Protein AF-A0A670ZFW5-F1 (afdb_monomer_lite)

Foldseek 3Di:
DVVVLVVLCVVPDDPPDDPVNSVVVSVVVVVVVVVVVVVVVVVVVVVVLVVLVVLLVVLVVVCVVPVPDPVSVVVNVVSVVVNVVVVVVVVVVVVVVVVVVVVVVVPDPDPPVVVVVVVVVVVVVVVVVVVVLVVVLVVLLVVLLVVLVVCLPPPDDLLRLLVCCVVPVVVVLLVSLLVDQFADDPVSQVSSVVSSQCSSQSNDDDPDDVVQCCDDVVVVHSNRDRSVVSSLVSLVVVVVCQLVVPDVVVVVVQPPPDPDRPVVPVVDPDDPPCPVQCVDRSSVSSVVSCCVVVVVVVVVVVVVVVVVVVVVVPDDPPDD

pLDDT: mean 76.67, std 14.69, range [43.84, 94.25]

Organism: Pseudonaja textilis (NCBI:txid8673)

Radius of gyration: 41.66 Å; chains: 1; bounding box: 81×89×114 Å

Sequence (320 aa):
MEKELAFFFSENKKEDTSMQNVWDTMKAYARGLIIDYTTKKNIRKRQTIKALEDDHKKLEKELQNMPQKKDIKLKMDIIKHKMGQVEKEELAQKIRNAKQNYFEDANKPGRLLAYKLRKEKESGKILQLIDDQKNNYIKLKQQIASDLKKWENLQLSLISRISTIKMNILPRILNLFQTIPIRLGKDYFEELNKIVLKYIWQGKKARIKLKLLQDARTRGGFGLPNWELYYQAANLMWAKEWITLRKTKLLTLEGHDLLLRWHAFLWYEGTKSQGYFRRHYIQESLWLNWEKECVKMIEKELFFLKENKKQQTSIPNYGT

Secondary structure (DSSP, 8-state):
-HHHHHHHHHHH--TTS-HHHHHHHHHHHHHHHHHHHHHHHHHHHHHHHHHHHHHHHHHHHHHHH-TT-HHHHHHHHHHHHHHHHHHHHHHHHHHHHHHHHHHHHHT--TTHHHHHHHHHHHHHHHHHHHHHHHHHHHHHHHHHHHHHHHHTTS---HHHHHHHIIIIIHHHHHHHHHH------HHHHHHHHHHHHHHHTTTSPPSS-HHHHHS-GGGT------HHHHHHHHHHHHHHHHHT---HHHHHHT-TT-SS-HHHHHHS---GGGGTGGGSHHHHHHHHHHHHHHHHHHHHHHHHHHHHHHHHTTS-----

Structure (mmCIF, N/CA/C/O backbone):
data_AF-A0A670ZFW5-F1
#
_entry.id   AF-A0A670ZFW5-F1
#
loop_
_atom_site.group_PDB
_atom_site.id
_atom_site.type_symbol
_atom_site.label_atom_id
_atom_site.label_alt_id
_atom_site.label_comp_id
_atom_site.label_asym_id
_atom_site.label_entity_id
_atom_site.label_seq_id
_atom_site.pdbx_PDB_ins_code
_atom_site.Cartn_x
_atom_site.Cartn_y
_atom_site.Cartn_z
_atom_site.occupancy
_atom_site.B_iso_or_equiv
_atom_site.auth_seq_id
_atom_site.auth_comp_id
_atom_site.auth_asym_id
_atom_site.auth_atom_id
_atom_site.pdbx_PDB_model_num
ATOM 1 N N . MET A 1 1 ? 22.524 -28.310 -55.186 1.00 73.88 1 MET A N 1
ATOM 2 C CA . MET A 1 1 ? 21.628 -28.239 -54.013 1.00 73.88 1 MET A CA 1
ATOM 3 C C . MET A 1 1 ? 20.738 -29.471 -53.943 1.00 73.88 1 MET A C 1
ATOM 5 O O . MET A 1 1 ? 20.738 -30.114 -52.912 1.00 73.88 1 MET A O 1
ATOM 9 N N . GLU A 1 2 ? 20.069 -29.862 -55.031 1.00 79.81 2 GLU A N 1
ATOM 10 C CA . GLU A 1 2 ? 19.213 -31.065 -55.065 1.00 79.81 2 GLU A CA 1
ATOM 11 C C . GLU A 1 2 ? 19.941 -32.357 -54.667 1.00 79.81 2 GLU A C 1
ATOM 13 O O . GLU A 1 2 ? 19.449 -33.085 -53.818 1.00 79.81 2 GLU A O 1
ATOM 18 N N . LYS A 1 3 ? 21.150 -32.595 -55.195 1.00 85.38 3 LYS A N 1
ATOM 19 C CA . LYS A 1 3 ? 21.969 -33.769 -54.832 1.00 85.38 3 LYS A CA 1
ATOM 20 C C . LYS A 1 3 ? 22.348 -33.805 -53.342 1.00 85.38 3 LYS A C 1
ATOM 22 O O . LYS A 1 3 ? 22.264 -34.853 -52.719 1.00 85.38 3 LYS A O 1
ATOM 27 N N . GLU A 1 4 ? 22.699 -32.654 -52.768 1.00 84.19 4 GLU A N 1
ATOM 28 C CA . GLU A 1 4 ? 23.063 -32.512 -51.347 1.00 84.19 4 GLU A CA 1
ATOM 29 C C . GLU A 1 4 ? 21.854 -32.697 -50.418 1.00 84.19 4 GLU A C 1
ATOM 31 O O . GLU A 1 4 ? 21.956 -33.297 -49.354 1.00 84.19 4 GLU A O 1
ATOM 36 N N . LEU A 1 5 ? 20.681 -32.200 -50.823 1.00 83.88 5 LEU A N 1
ATOM 37 C CA . LEU A 1 5 ? 19.444 -32.394 -50.066 1.00 83.88 5 LEU A CA 1
ATOM 38 C C . LEU A 1 5 ? 18.940 -33.837 -50.173 1.00 83.88 5 LEU A C 1
ATOM 40 O O . LEU A 1 5 ? 18.470 -34.382 -49.179 1.00 83.88 5 LEU A O 1
ATOM 44 N N . ALA A 1 6 ? 19.079 -34.474 -51.339 1.00 84.94 6 ALA A N 1
ATOM 45 C CA . ALA A 1 6 ? 18.777 -35.893 -51.513 1.00 84.94 6 ALA A CA 1
ATOM 46 C C . ALA A 1 6 ? 19.662 -36.765 -50.607 1.00 84.94 6 ALA A C 1
ATOM 48 O O . ALA A 1 6 ? 19.142 -37.646 -49.927 1.00 84.94 6 ALA A O 1
ATOM 49 N N . PHE A 1 7 ? 20.958 -36.447 -50.526 1.00 87.50 7 PHE A N 1
ATOM 50 C CA . PHE A 1 7 ? 21.903 -37.074 -49.600 1.00 87.50 7 PHE A CA 1
ATOM 51 C C . PHE A 1 7 ? 21.536 -36.830 -48.124 1.00 87.50 7 PHE A C 1
ATOM 53 O O . PHE A 1 7 ? 21.518 -37.756 -47.316 1.00 87.50 7 PHE A O 1
ATOM 60 N N . PHE A 1 8 ? 21.153 -35.601 -47.758 1.00 86.44 8 PHE A N 1
ATOM 61 C CA . PHE A 1 8 ? 20.690 -35.300 -46.399 1.00 86.44 8 PHE A CA 1
ATOM 62 C C . PHE A 1 8 ? 19.475 -36.153 -46.004 1.00 86.44 8 PHE A C 1
ATOM 64 O O . PHE A 1 8 ? 19.429 -36.699 -44.900 1.00 86.44 8 PHE A O 1
ATOM 71 N N . PHE A 1 9 ? 18.493 -36.289 -46.898 1.00 84.06 9 PHE A N 1
ATOM 72 C CA . PHE A 1 9 ? 17.287 -37.065 -46.620 1.00 84.06 9 PHE A CA 1
ATOM 73 C C . PHE A 1 9 ? 17.508 -38.581 -46.622 1.00 84.06 9 PHE A C 1
ATOM 75 O O . PHE A 1 9 ? 16.782 -39.258 -45.898 1.00 84.06 9 PHE A O 1
ATOM 82 N N . SER A 1 10 ? 18.469 -39.117 -47.385 1.00 83.69 10 SER A N 1
ATOM 83 C CA . SER A 1 10 ? 18.798 -40.550 -47.342 1.00 83.69 10 SER A CA 1
ATOM 84 C C . SER A 1 10 ? 19.457 -40.956 -46.023 1.00 83.69 10 SER A C 1
ATOM 86 O O . SER A 1 10 ? 19.182 -42.037 -45.520 1.00 83.69 10 SER A O 1
ATOM 88 N N . GLU A 1 11 ? 20.264 -40.074 -45.429 1.00 81.69 11 GLU A N 1
ATOM 89 C CA . GLU A 1 11 ? 20.996 -40.355 -44.182 1.00 81.69 11 GLU A CA 1
ATOM 90 C C . GLU A 1 11 ? 20.171 -40.104 -42.906 1.00 81.69 11 GLU A C 1
ATOM 92 O O . GLU A 1 11 ? 20.374 -40.757 -41.881 1.00 81.69 11 GLU A O 1
ATOM 97 N N . ASN A 1 12 ? 19.231 -39.149 -42.945 1.00 78.25 12 ASN A N 1
ATOM 98 C CA . ASN A 1 12 ? 18.557 -38.636 -41.742 1.00 78.25 12 ASN A CA 1
ATOM 99 C C . ASN A 1 12 ? 17.085 -39.065 -41.595 1.00 78.25 12 ASN A C 1
ATOM 101 O O . ASN A 1 12 ? 16.426 -38.663 -40.636 1.00 78.25 12 ASN A O 1
ATOM 105 N N . LYS A 1 13 ? 16.546 -39.880 -42.512 1.00 70.19 13 LYS A N 1
ATOM 106 C CA . LYS A 1 13 ? 15.222 -40.508 -42.358 1.00 70.19 1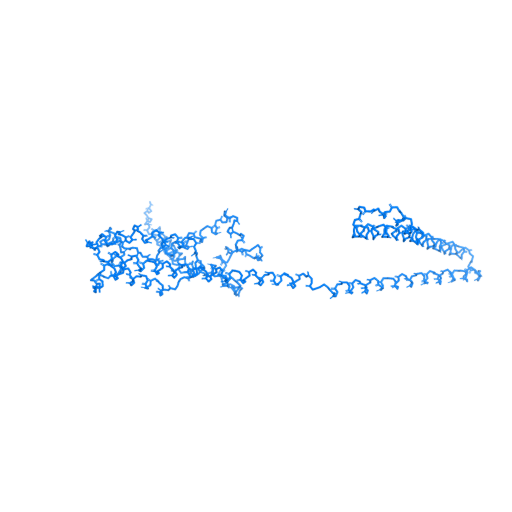3 LYS A CA 1
ATOM 107 C C . LYS A 1 13 ? 15.359 -41.876 -41.674 1.00 70.19 13 LYS A C 1
ATOM 109 O O . LYS A 1 13 ? 15.380 -42.899 -42.348 1.00 70.19 13 LYS A O 1
ATOM 114 N N . LYS A 1 14 ? 15.449 -41.894 -40.341 1.00 72.00 14 LYS A N 1
ATOM 115 C CA . LYS A 1 14 ? 15.336 -43.116 -39.512 1.00 72.00 14 LYS A CA 1
ATOM 116 C C . LYS A 1 14 ? 13.994 -43.131 -38.773 1.00 72.00 14 LYS A C 1
ATOM 118 O O . LYS A 1 14 ? 13.487 -42.054 -38.450 1.00 72.00 14 LYS A O 1
ATOM 123 N N . GLU A 1 15 ? 13.450 -44.319 -38.496 1.00 62.16 15 GLU A N 1
ATOM 124 C CA . GLU A 1 15 ? 12.101 -44.521 -37.922 1.00 62.16 15 GLU A CA 1
ATOM 125 C C . GLU A 1 15 ? 11.877 -43.780 -36.587 1.00 62.16 15 GLU A C 1
ATOM 127 O O . GLU A 1 15 ? 10.782 -43.279 -36.346 1.00 62.16 15 GLU A O 1
ATOM 132 N N . ASP A 1 16 ? 12.928 -43.585 -35.784 1.00 65.81 16 ASP A N 1
ATOM 133 C CA . ASP A 1 16 ? 12.842 -42.958 -34.452 1.00 65.81 16 ASP A CA 1
ATOM 134 C C . ASP A 1 16 ? 12.946 -41.417 -34.447 1.00 65.81 16 ASP A C 1
ATOM 136 O O . ASP A 1 16 ? 12.895 -40.775 -33.394 1.00 65.81 16 ASP A O 1
ATOM 140 N N . THR A 1 17 ? 13.118 -40.781 -35.611 1.00 71.19 17 THR A N 1
ATOM 141 C CA . THR A 1 17 ? 13.366 -39.330 -35.696 1.00 71.19 17 THR A CA 1
ATOM 142 C C . THR A 1 17 ? 12.084 -38.560 -35.998 1.00 71.19 17 THR A C 1
ATOM 144 O O . THR A 1 17 ? 11.508 -38.681 -37.077 1.00 71.19 17 THR A O 1
ATOM 147 N N . SER A 1 18 ? 11.660 -37.695 -35.070 1.00 78.94 18 SER A N 1
ATOM 148 C CA . SER A 1 18 ? 10.499 -36.817 -35.276 1.00 78.94 18 SER A CA 1
ATOM 149 C C . SER A 1 18 ? 10.650 -35.947 -36.531 1.00 78.94 18 SER A C 1
ATOM 151 O O . SER A 1 18 ? 11.677 -35.293 -36.737 1.00 78.94 18 SER A O 1
ATOM 153 N N . MET A 1 19 ? 9.587 -35.875 -37.339 1.00 76.31 19 MET A N 1
ATOM 154 C CA . MET A 1 19 ? 9.529 -35.111 -38.592 1.00 76.31 19 MET A CA 1
ATOM 155 C C . MET A 1 19 ? 9.879 -33.624 -38.405 1.00 76.31 19 MET A C 1
ATOM 157 O O . MET A 1 19 ? 10.498 -33.016 -39.280 1.00 76.31 19 MET A O 1
ATOM 161 N N . GLN A 1 20 ? 9.553 -33.054 -37.240 1.00 78.88 20 GLN A N 1
ATOM 162 C CA . GLN A 1 20 ? 9.899 -31.677 -36.883 1.00 78.88 20 GLN A CA 1
ATOM 163 C C . GLN A 1 20 ? 11.419 -31.486 -36.751 1.00 78.88 20 GLN A C 1
ATOM 165 O O . GLN A 1 20 ? 11.973 -30.526 -37.285 1.00 78.88 20 GLN A O 1
ATOM 170 N N . ASN A 1 21 ? 12.111 -32.433 -36.112 1.00 81.56 21 ASN A N 1
ATOM 171 C CA . ASN A 1 21 ? 13.563 -32.375 -35.926 1.00 81.56 21 ASN A CA 1
ATOM 172 C C . ASN A 1 21 ? 14.304 -32.543 -37.258 1.00 81.56 21 ASN A C 1
ATOM 174 O O . ASN A 1 21 ? 15.294 -31.850 -37.505 1.00 81.56 21 ASN A O 1
ATOM 178 N N . VAL A 1 22 ? 13.799 -33.410 -38.143 1.00 83.25 22 VAL A N 1
ATOM 179 C CA . VAL A 1 22 ? 14.335 -33.571 -39.504 1.00 83.25 22 VAL A CA 1
ATOM 180 C C . VAL A 1 22 ? 14.169 -32.271 -40.295 1.00 83.25 22 VAL A C 1
ATOM 182 O O . VAL A 1 22 ? 15.113 -31.822 -40.944 1.00 83.25 22 VAL A O 1
ATOM 185 N N . TRP A 1 23 ? 13.010 -31.614 -40.191 1.00 82.44 23 TRP A N 1
ATOM 186 C CA . TRP A 1 23 ? 12.745 -30.333 -40.851 1.00 82.44 23 TRP A CA 1
ATOM 187 C C . TRP A 1 23 ? 13.637 -29.196 -40.336 1.00 82.44 23 TRP A C 1
ATOM 189 O O . TRP A 1 23 ? 14.187 -28.419 -41.122 1.00 82.44 23 TRP A O 1
ATOM 199 N N . ASP A 1 24 ? 13.814 -29.089 -39.019 1.00 82.38 24 ASP A N 1
ATOM 200 C CA . ASP A 1 24 ? 14.655 -28.057 -38.410 1.00 82.38 24 ASP A CA 1
ATOM 201 C C . ASP A 1 24 ? 16.142 -28.259 -38.738 1.00 82.38 24 ASP A C 1
ATOM 203 O O . ASP A 1 24 ? 16.820 -27.303 -39.134 1.00 82.38 24 ASP A O 1
ATOM 207 N N . THR A 1 25 ? 16.617 -29.507 -38.703 1.00 87.25 25 THR A N 1
ATOM 208 C CA . THR A 1 25 ? 17.994 -29.868 -39.083 1.00 87.25 25 THR A CA 1
ATOM 209 C C . THR A 1 25 ? 18.242 -29.643 -40.576 1.00 87.25 25 THR A C 1
ATOM 211 O O . THR A 1 25 ? 19.267 -29.068 -40.950 1.00 87.25 25 THR A O 1
ATOM 214 N N . MET A 1 26 ? 17.277 -29.984 -41.439 1.00 89.31 26 MET A N 1
ATOM 215 C CA . MET A 1 26 ? 17.360 -29.721 -42.880 1.00 89.31 26 MET A CA 1
ATOM 216 C C . MET A 1 26 ? 17.505 -28.224 -43.161 1.00 89.31 26 MET A C 1
ATOM 218 O O . MET A 1 26 ? 18.355 -27.821 -43.954 1.00 89.31 26 MET A O 1
ATOM 222 N N . LYS A 1 27 ? 16.705 -27.374 -42.502 1.00 82.88 27 LYS A N 1
ATOM 223 C CA . LYS A 1 27 ? 16.799 -25.915 -42.672 1.00 82.88 27 LYS A CA 1
ATOM 224 C C . LYS A 1 27 ? 18.176 -25.391 -42.274 1.00 82.88 27 LYS A C 1
ATOM 226 O O . LYS A 1 27 ? 18.697 -24.505 -42.948 1.00 82.88 27 LYS A O 1
ATOM 231 N N . ALA A 1 28 ? 18.767 -25.911 -41.197 1.00 87.75 28 ALA A N 1
ATOM 232 C CA . ALA A 1 28 ? 20.118 -25.539 -40.782 1.00 87.75 28 ALA A CA 1
ATOM 233 C C . ALA A 1 28 ? 21.175 -25.982 -41.811 1.00 87.75 28 ALA A C 1
ATOM 235 O O . ALA A 1 28 ? 22.000 -25.166 -42.225 1.00 87.75 28 ALA A O 1
ATOM 236 N N . TYR A 1 29 ? 21.093 -27.226 -42.293 1.00 89.56 29 TYR A N 1
ATOM 237 C CA . TYR A 1 29 ? 21.992 -27.771 -43.313 1.00 89.56 29 TYR A CA 1
ATOM 238 C C . TYR A 1 29 ? 21.900 -27.002 -44.642 1.00 89.56 29 TYR A C 1
ATOM 240 O O . TYR A 1 29 ? 22.910 -26.544 -45.178 1.00 89.56 29 TYR A O 1
ATOM 248 N N . ALA A 1 30 ? 20.682 -26.745 -45.126 1.00 87.56 30 ALA A N 1
ATOM 249 C CA . ALA A 1 30 ? 20.435 -25.963 -46.335 1.00 87.56 30 ALA A CA 1
ATOM 250 C C . ALA A 1 30 ? 20.968 -24.526 -46.213 1.00 87.56 30 ALA A C 1
ATOM 252 O O . ALA A 1 30 ? 21.591 -24.018 -47.147 1.00 87.56 30 ALA A O 1
ATOM 253 N N . ARG A 1 31 ? 20.783 -23.877 -45.052 1.00 89.00 31 ARG A N 1
ATOM 254 C CA . ARG A 1 31 ? 21.384 -22.562 -44.770 1.00 89.00 31 ARG A CA 1
ATOM 255 C C . ARG A 1 31 ? 22.907 -22.622 -44.844 1.00 89.00 31 ARG A C 1
ATOM 257 O O . ARG A 1 31 ? 23.495 -21.746 -45.469 1.00 89.00 31 ARG A O 1
ATOM 264 N N . GLY A 1 32 ? 23.532 -23.656 -44.280 1.00 90.75 32 GLY A N 1
ATOM 265 C CA . GLY A 1 32 ? 24.980 -23.872 -44.362 1.00 90.75 32 GLY A CA 1
ATOM 266 C C . GLY A 1 32 ? 25.487 -23.957 -45.805 1.00 90.75 32 GLY A C 1
ATOM 267 O O . GLY A 1 32 ? 26.408 -23.230 -46.178 1.00 90.75 32 GLY A O 1
ATOM 268 N N . LEU A 1 33 ? 24.827 -24.756 -46.650 1.00 90.00 33 LEU A N 1
ATOM 269 C CA . LEU A 1 33 ? 25.165 -24.882 -48.075 1.00 90.00 33 LEU A CA 1
ATOM 270 C C . LEU A 1 33 ? 24.998 -23.562 -48.843 1.00 90.00 33 LEU A C 1
ATOM 272 O O . LEU A 1 33 ? 25.836 -23.208 -49.675 1.00 90.00 33 LEU A O 1
ATOM 276 N N . ILE A 1 34 ? 23.925 -22.815 -48.562 1.00 88.50 34 ILE A N 1
ATOM 277 C CA . ILE A 1 34 ? 23.680 -21.502 -49.173 1.00 88.50 34 ILE A CA 1
ATOM 278 C C . ILE A 1 34 ? 24.767 -20.507 -48.755 1.00 88.50 34 ILE A C 1
ATOM 280 O O . ILE A 1 34 ? 25.255 -19.753 -49.600 1.00 88.50 34 ILE A O 1
ATOM 284 N N . ILE A 1 35 ? 25.170 -20.510 -47.481 1.00 89.06 35 ILE A N 1
ATOM 285 C CA . ILE A 1 35 ? 26.234 -19.643 -46.962 1.00 89.06 35 ILE A CA 1
ATOM 286 C C . ILE A 1 35 ? 27.571 -19.967 -47.640 1.00 89.06 35 ILE A C 1
ATOM 288 O O . ILE A 1 35 ? 28.228 -19.043 -48.126 1.00 89.06 35 ILE A O 1
ATOM 292 N N . ASP A 1 36 ? 27.956 -21.242 -47.747 1.00 90.00 36 ASP A N 1
ATOM 293 C CA . ASP A 1 36 ? 29.197 -21.652 -48.425 1.00 90.00 36 ASP A CA 1
ATOM 294 C C . ASP A 1 36 ? 29.201 -21.240 -49.906 1.00 90.00 36 ASP A C 1
ATOM 296 O O . ASP A 1 36 ? 30.123 -20.564 -50.375 1.00 90.00 36 ASP A O 1
ATOM 300 N N . TYR A 1 37 ? 28.121 -21.547 -50.633 1.00 90.19 37 TYR A N 1
ATOM 301 C CA . TYR A 1 37 ? 27.976 -21.154 -52.034 1.00 90.19 37 TYR A CA 1
ATOM 302 C C . TYR A 1 37 ? 28.059 -19.631 -52.215 1.00 90.19 37 TYR A C 1
ATOM 304 O O . TYR A 1 37 ? 28.783 -19.137 -53.084 1.00 90.19 37 TYR A O 1
ATOM 312 N N . THR A 1 38 ? 27.351 -18.874 -51.372 1.00 87.94 38 THR A N 1
ATOM 313 C CA . THR A 1 38 ? 27.336 -17.405 -51.419 1.00 87.94 38 THR A CA 1
ATOM 314 C C . THR A 1 38 ? 28.714 -16.833 -51.105 1.00 87.94 38 THR A C 1
ATOM 316 O O . THR A 1 38 ? 29.167 -15.908 -51.778 1.00 87.94 38 THR A O 1
ATOM 319 N N . THR A 1 39 ? 29.425 -17.415 -50.140 1.00 89.88 39 THR A N 1
ATOM 320 C CA . THR A 1 39 ? 30.789 -17.016 -49.774 1.00 89.88 39 THR A CA 1
ATOM 321 C C . THR A 1 39 ? 31.749 -17.236 -50.940 1.00 89.88 39 THR A C 1
ATOM 323 O O . THR A 1 39 ? 32.434 -16.299 -51.354 1.00 89.88 39 THR A O 1
ATOM 326 N N . LYS A 1 40 ? 31.732 -18.425 -51.556 1.00 91.38 40 LYS A N 1
ATOM 327 C CA . LYS A 1 40 ? 32.536 -18.737 -52.751 1.00 91.38 40 LYS A CA 1
ATOM 328 C C . LYS A 1 40 ? 32.210 -17.808 -53.922 1.00 91.38 40 LYS A C 1
ATOM 330 O O . LYS A 1 40 ? 33.119 -17.308 -54.584 1.00 91.38 40 LYS A O 1
ATOM 335 N N . LYS A 1 41 ? 30.926 -17.527 -54.160 1.00 88.06 41 LYS A N 1
ATOM 336 C CA . LYS A 1 41 ? 30.471 -16.585 -55.194 1.00 88.06 41 LYS A CA 1
ATOM 337 C C . LYS A 1 41 ? 30.983 -15.164 -54.935 1.00 88.06 41 LYS A C 1
ATOM 339 O O . LYS A 1 41 ? 31.484 -14.526 -55.858 1.00 88.06 41 LYS A O 1
ATOM 344 N N . ASN A 1 42 ? 30.913 -14.690 -53.692 1.00 85.31 42 ASN A N 1
ATOM 345 C CA . ASN A 1 42 ? 31.402 -13.366 -53.303 1.00 85.31 42 ASN A CA 1
ATOM 346 C C . ASN A 1 42 ? 32.926 -13.251 -53.434 1.00 85.31 42 ASN A C 1
ATOM 348 O O . ASN A 1 42 ? 33.416 -12.222 -53.892 1.00 85.31 42 ASN A O 1
ATOM 352 N N . ILE A 1 43 ? 33.674 -14.304 -53.089 1.00 88.38 43 ILE A N 1
ATOM 353 C CA . ILE A 1 43 ? 35.133 -14.351 -53.272 1.00 88.38 43 ILE A CA 1
ATOM 354 C C . ILE A 1 43 ? 35.491 -14.247 -54.759 1.00 88.38 43 ILE A C 1
ATOM 356 O O . ILE A 1 43 ? 36.297 -13.393 -55.123 1.00 88.38 43 ILE A O 1
ATOM 360 N N . ARG A 1 44 ? 34.844 -15.041 -55.626 1.00 87.88 44 ARG A N 1
ATOM 361 C CA . ARG A 1 44 ? 35.048 -14.970 -57.085 1.00 87.88 44 ARG A CA 1
ATOM 362 C C . ARG A 1 44 ? 34.725 -13.580 -57.630 1.00 87.88 44 ARG A C 1
ATOM 364 O O . ARG A 1 44 ? 35.531 -13.012 -58.355 1.00 87.88 44 ARG A O 1
ATOM 371 N N . LYS A 1 45 ? 33.594 -12.996 -57.214 1.00 85.06 45 LYS A N 1
ATOM 372 C CA . LYS A 1 45 ? 33.199 -11.636 -57.612 1.00 85.06 45 LYS A CA 1
ATOM 373 C C . LYS A 1 45 ? 34.259 -10.599 -57.217 1.00 85.06 45 LYS A C 1
ATOM 375 O O . LYS A 1 45 ? 34.647 -9.787 -58.050 1.00 85.06 45 LYS A O 1
ATOM 380 N N . ARG A 1 46 ? 34.774 -10.655 -55.982 1.00 85.06 46 ARG A N 1
ATOM 381 C CA . ARG A 1 46 ? 35.851 -9.762 -55.508 1.00 85.06 46 ARG A CA 1
ATOM 382 C C . ARG A 1 46 ? 37.139 -9.927 -56.314 1.00 85.06 46 ARG A C 1
ATOM 384 O O . ARG A 1 46 ? 37.777 -8.931 -56.630 1.00 85.06 46 ARG A O 1
ATOM 391 N N . GLN A 1 47 ? 37.508 -11.160 -56.666 1.00 88.38 47 GLN A N 1
ATOM 392 C CA . GLN A 1 47 ? 38.681 -11.433 -57.504 1.00 88.38 47 GLN A CA 1
ATOM 393 C C . GLN A 1 47 ? 38.526 -10.841 -58.911 1.00 88.38 47 GLN A C 1
ATOM 395 O O . GLN A 1 47 ? 39.456 -10.210 -59.402 1.00 88.38 47 GLN A O 1
ATOM 400 N N . THR A 1 48 ? 37.351 -10.981 -59.535 1.00 85.62 48 THR A N 1
ATOM 401 C CA . THR A 1 48 ? 37.075 -10.396 -60.858 1.00 85.62 48 THR A CA 1
ATOM 402 C C . THR A 1 48 ? 37.108 -8.869 -60.831 1.00 85.62 48 THR A C 1
ATOM 404 O O . THR A 1 48 ? 37.689 -8.266 -61.726 1.00 85.62 48 THR A O 1
ATOM 407 N N . ILE A 1 49 ? 36.538 -8.241 -59.797 1.00 84.38 49 ILE A N 1
ATOM 408 C CA . ILE A 1 49 ? 36.583 -6.779 -59.625 1.00 84.38 49 ILE A CA 1
ATOM 409 C C . ILE A 1 49 ? 38.032 -6.308 -59.486 1.00 84.38 49 ILE A C 1
ATOM 411 O O . ILE A 1 49 ? 38.458 -5.425 -60.224 1.00 84.38 49 ILE A O 1
ATOM 415 N N . LYS A 1 50 ? 38.813 -6.960 -58.617 1.00 88.94 50 LYS A N 1
ATOM 416 C CA . LYS A 1 50 ? 40.225 -6.625 -58.412 1.00 88.94 50 LYS A CA 1
ATOM 417 C C . LYS A 1 50 ? 41.044 -6.755 -59.703 1.00 88.94 50 LYS A C 1
ATOM 419 O O . LYS A 1 50 ? 41.847 -5.882 -60.003 1.00 88.94 50 LYS A O 1
ATOM 424 N N . ALA A 1 51 ? 40.805 -7.804 -60.493 1.00 89.31 51 ALA A N 1
ATOM 425 C CA . ALA A 1 51 ? 41.467 -7.982 -61.784 1.00 89.31 51 ALA A CA 1
ATOM 426 C C . ALA A 1 51 ? 41.119 -6.860 -62.782 1.00 89.31 51 ALA A C 1
ATOM 428 O O . ALA A 1 51 ? 42.016 -6.322 -63.425 1.00 89.31 51 ALA A O 1
ATOM 429 N N . LEU A 1 52 ? 39.843 -6.459 -62.871 1.00 85.88 52 LEU A N 1
ATOM 430 C CA . LEU A 1 52 ? 39.410 -5.351 -63.734 1.00 85.88 52 LEU A CA 1
ATOM 431 C C . LEU A 1 52 ? 40.009 -4.003 -63.301 1.00 85.88 52 LEU A C 1
ATOM 433 O O . LEU A 1 52 ? 40.389 -3.204 -64.156 1.00 85.88 52 LEU A O 1
ATOM 437 N N . GLU A 1 53 ? 40.128 -3.759 -61.995 1.00 85.69 53 GLU A N 1
ATOM 438 C CA . GLU A 1 53 ? 40.783 -2.565 -61.446 1.00 85.69 53 GLU A CA 1
ATOM 439 C C . GLU A 1 53 ? 42.288 -2.541 -61.747 1.00 85.69 53 GLU A C 1
ATOM 441 O O . GLU A 1 53 ? 42.835 -1.499 -62.116 1.00 85.69 53 GLU A O 1
ATOM 446 N N . ASP A 1 54 ? 42.965 -3.681 -61.606 1.00 88.31 54 ASP A N 1
ATOM 447 C CA . ASP A 1 54 ? 44.395 -3.802 -61.890 1.00 88.31 54 ASP A CA 1
ATOM 448 C C . ASP A 1 54 ? 44.684 -3.647 -63.392 1.00 88.31 54 ASP A C 1
ATOM 450 O O . ASP A 1 54 ? 45.650 -2.977 -63.768 1.00 88.31 54 ASP A O 1
ATOM 454 N N . ASP A 1 55 ? 43.826 -4.185 -64.262 1.00 85.69 55 ASP A N 1
ATOM 455 C CA . ASP A 1 55 ? 43.938 -4.019 -65.714 1.00 85.69 55 ASP A CA 1
ATOM 456 C C . ASP A 1 55 ? 43.633 -2.581 -66.159 1.00 85.69 55 ASP A C 1
ATOM 458 O O . ASP A 1 55 ? 44.333 -2.047 -67.024 1.00 85.69 55 ASP A O 1
ATOM 462 N N . HIS A 1 56 ? 42.671 -1.905 -65.518 1.00 84.06 56 HIS A N 1
ATOM 463 C CA . HIS A 1 56 ? 42.443 -0.472 -65.727 1.00 84.06 56 HIS A CA 1
ATOM 464 C C . HIS A 1 56 ? 43.693 0.350 -65.370 1.00 84.06 56 HIS A C 1
ATOM 466 O O . HIS A 1 56 ? 44.125 1.187 -66.162 1.00 84.06 56 HIS A O 1
ATOM 472 N N . LYS A 1 57 ? 44.327 0.075 -64.219 1.00 85.94 57 LYS A N 1
ATOM 473 C CA . LYS A 1 57 ? 45.557 0.763 -63.780 1.00 85.94 57 LYS A CA 1
ATOM 474 C C . LYS A 1 57 ? 46.744 0.526 -64.716 1.00 85.94 57 LYS A C 1
ATOM 476 O O . LYS A 1 57 ? 47.567 1.422 -64.896 1.00 85.94 57 LYS A O 1
ATOM 481 N N . LYS A 1 58 ? 46.871 -0.672 -65.298 1.00 85.25 58 LYS A N 1
ATOM 482 C CA . LYS A 1 58 ? 47.927 -0.975 -66.283 1.00 85.25 58 LYS A CA 1
ATOM 483 C C . LYS A 1 58 ? 47.733 -0.176 -67.568 1.00 85.25 58 LYS A C 1
ATOM 485 O O . LYS A 1 58 ? 48.670 0.484 -68.008 1.00 85.25 58 LYS A O 1
ATOM 490 N N . LEU A 1 59 ? 46.518 -0.177 -68.119 1.00 80.50 59 LEU A N 1
ATOM 491 C CA . LEU A 1 59 ? 46.201 0.577 -69.336 1.00 80.50 59 LEU A CA 1
ATOM 492 C C . LEU A 1 59 ? 46.346 2.091 -69.131 1.00 80.50 59 LEU A C 1
ATOM 494 O O . LEU A 1 59 ? 46.793 2.792 -70.033 1.00 80.50 59 LEU A O 1
ATOM 498 N N . GLU A 1 60 ? 46.034 2.592 -67.935 1.00 79.94 60 GLU A N 1
ATOM 499 C CA . GLU A 1 60 ? 46.247 3.994 -67.564 1.00 79.94 60 GLU A CA 1
ATOM 500 C C . GLU A 1 60 ? 47.738 4.374 -67.567 1.00 79.94 60 GLU A C 1
ATOM 502 O O . GLU A 1 60 ? 48.111 5.402 -68.133 1.00 79.94 60 GLU A O 1
ATOM 507 N N . LYS A 1 61 ? 48.613 3.512 -67.028 1.00 82.81 61 LYS A N 1
ATOM 508 C CA . LYS A 1 61 ? 50.077 3.696 -67.082 1.00 82.81 61 LYS A CA 1
ATOM 509 C C . LYS A 1 61 ? 50.632 3.616 -68.507 1.00 82.81 61 LYS A C 1
ATOM 511 O O . LYS A 1 61 ? 51.507 4.396 -68.874 1.00 82.81 61 LYS A O 1
ATOM 516 N N . GLU A 1 62 ? 50.130 2.695 -69.328 1.00 79.25 62 GLU A N 1
ATOM 517 C CA . GLU A 1 62 ? 50.527 2.585 -70.739 1.00 79.25 62 GLU A CA 1
ATOM 518 C C . GLU A 1 62 ? 50.126 3.824 -71.550 1.00 79.25 62 GLU A C 1
ATOM 520 O O . GLU A 1 62 ? 50.890 4.278 -72.404 1.00 79.25 62 GLU A O 1
ATOM 525 N N . LEU A 1 63 ? 48.960 4.404 -71.252 1.00 74.94 63 LEU A N 1
ATOM 526 C CA . LEU A 1 63 ? 48.482 5.631 -71.885 1.00 74.94 63 LEU A CA 1
ATOM 527 C C . LEU A 1 63 ? 49.299 6.863 -71.463 1.00 74.94 63 LEU A C 1
ATOM 529 O O . LEU A 1 63 ? 49.544 7.733 -72.297 1.00 74.94 63 LEU A O 1
ATOM 533 N N . GLN A 1 64 ? 49.762 6.921 -70.208 1.00 71.88 64 GLN A N 1
ATOM 534 C CA . GLN A 1 64 ? 50.673 7.973 -69.729 1.00 71.88 64 GLN A CA 1
ATOM 535 C C . GLN A 1 64 ? 52.016 7.961 -70.476 1.00 71.88 64 GLN A C 1
ATOM 537 O O . GLN A 1 64 ? 52.554 9.023 -70.780 1.00 71.88 64 GLN A O 1
ATOM 542 N N . ASN A 1 65 ? 52.525 6.776 -70.827 1.00 73.88 65 ASN A N 1
ATOM 543 C CA . ASN A 1 65 ? 53.785 6.623 -71.563 1.00 73.88 65 ASN A CA 1
ATOM 544 C C . ASN A 1 65 ? 53.625 6.778 -73.092 1.00 73.88 65 ASN A C 1
ATOM 546 O O . ASN A 1 65 ? 54.588 7.114 -73.777 1.00 73.88 65 ASN A O 1
ATOM 550 N N . MET A 1 66 ? 52.432 6.524 -73.650 1.00 66.44 66 MET A N 1
ATOM 551 C CA . MET A 1 66 ? 52.142 6.595 -75.093 1.00 66.44 66 MET A CA 1
ATOM 552 C C . MET A 1 66 ? 50.789 7.286 -75.376 1.00 66.44 66 MET A C 1
ATOM 554 O O . MET A 1 66 ? 49.795 6.614 -75.676 1.00 66.44 66 MET A O 1
ATOM 558 N N . PRO A 1 67 ? 50.728 8.629 -75.363 1.00 63.50 67 PRO A N 1
ATOM 559 C CA . PRO A 1 67 ? 49.463 9.376 -75.360 1.00 63.50 67 PRO A CA 1
ATOM 560 C C . PRO A 1 67 ? 48.641 9.325 -76.665 1.00 63.50 67 PRO A C 1
ATOM 562 O O . PRO A 1 67 ? 47.479 9.724 -76.666 1.00 63.50 67 PRO A O 1
ATOM 565 N N . GLN A 1 68 ? 49.193 8.834 -77.784 1.00 62.16 68 GLN A N 1
ATOM 566 C CA . GLN A 1 68 ? 48.544 8.896 -79.108 1.00 62.16 68 GLN A CA 1
ATOM 567 C C . GLN A 1 68 ? 47.848 7.594 -79.574 1.00 62.16 68 GLN A C 1
ATOM 569 O O . GLN A 1 68 ? 47.284 7.558 -80.670 1.00 62.16 68 GLN A O 1
ATOM 574 N N . LYS A 1 69 ? 47.827 6.517 -78.771 1.00 71.00 69 LYS A N 1
ATOM 575 C CA . LYS A 1 69 ? 47.213 5.228 -79.163 1.00 71.00 69 LYS A CA 1
ATOM 576 C C . LYS A 1 69 ? 45.706 5.171 -78.865 1.00 71.00 69 LYS A C 1
ATOM 578 O O . LYS A 1 69 ? 45.290 4.957 -77.728 1.00 71.00 69 LYS A O 1
ATOM 583 N N . LYS A 1 70 ? 44.877 5.279 -79.911 1.00 71.88 70 LYS A N 1
ATOM 584 C CA . LYS A 1 70 ? 43.400 5.206 -79.826 1.00 71.88 70 LYS A CA 1
ATOM 585 C C . LYS A 1 70 ? 42.876 3.850 -79.320 1.00 71.88 70 LYS A C 1
ATOM 587 O O . LYS A 1 70 ? 41.884 3.819 -78.596 1.00 71.88 70 LYS A O 1
ATOM 592 N N . ASP A 1 71 ? 43.570 2.752 -79.616 1.00 75.06 71 ASP A N 1
ATOM 593 C CA . ASP A 1 71 ? 43.131 1.395 -79.249 1.00 75.06 71 ASP A CA 1
ATOM 594 C C . ASP A 1 71 ? 43.160 1.130 -77.737 1.00 75.06 71 ASP A C 1
ATOM 596 O O . ASP A 1 71 ? 42.312 0.414 -77.203 1.00 75.06 71 ASP A O 1
ATOM 600 N N . ILE A 1 72 ? 44.120 1.730 -77.025 1.00 73.19 72 ILE A N 1
ATOM 601 C CA . ILE A 1 72 ? 44.251 1.612 -75.563 1.00 73.19 72 ILE A CA 1
ATOM 602 C C . ILE A 1 72 ? 43.085 2.334 -74.877 1.00 73.19 72 ILE A C 1
ATOM 604 O O . ILE A 1 72 ? 42.489 1.808 -73.936 1.00 73.19 72 ILE A O 1
ATOM 608 N N . LYS A 1 73 ? 42.694 3.497 -75.412 1.00 77.00 73 LYS A N 1
ATOM 609 C CA . LYS A 1 73 ? 41.553 4.276 -74.924 1.00 77.00 73 LYS A CA 1
ATOM 610 C C . LYS A 1 73 ? 40.231 3.512 -75.068 1.00 77.00 73 LYS A C 1
ATOM 612 O O . LYS A 1 73 ? 39.471 3.437 -74.110 1.00 77.00 73 LYS A O 1
ATOM 617 N N . LEU A 1 74 ? 40.007 2.851 -76.209 1.00 81.25 74 LEU A N 1
ATOM 618 C CA . LEU A 1 74 ? 38.824 2.003 -76.422 1.00 81.25 74 LEU A CA 1
ATOM 619 C C . LEU A 1 74 ? 38.753 0.836 -75.422 1.00 81.25 74 LEU A C 1
ATOM 621 O O . LEU A 1 74 ? 37.692 0.559 -74.865 1.00 81.25 74 LEU A O 1
ATOM 625 N N . LYS A 1 75 ? 39.883 0.171 -75.143 1.00 83.62 75 LYS A N 1
ATOM 626 C CA . LYS A 1 75 ? 39.949 -0.910 -74.141 1.00 83.62 75 LYS A CA 1
ATOM 627 C C . LYS A 1 75 ? 39.639 -0.410 -72.726 1.00 83.62 75 LYS A C 1
ATOM 629 O O . LYS A 1 75 ? 38.934 -1.088 -71.980 1.00 83.62 75 LYS A O 1
ATOM 634 N N . MET A 1 76 ? 40.121 0.781 -72.378 1.00 81.56 76 MET A N 1
ATOM 635 C CA . MET A 1 76 ? 39.854 1.429 -71.093 1.00 81.56 76 MET A CA 1
ATOM 636 C C . MET A 1 76 ? 38.370 1.786 -70.929 1.00 81.56 76 MET A C 1
ATOM 638 O O . MET A 1 76 ? 37.789 1.505 -69.881 1.00 81.56 76 MET A O 1
ATOM 642 N N . ASP A 1 77 ? 37.728 2.313 -71.974 1.00 83.62 77 ASP A N 1
ATOM 643 C CA . ASP A 1 77 ? 36.294 2.631 -71.956 1.00 83.62 77 ASP A CA 1
ATOM 644 C C . ASP A 1 77 ? 35.425 1.367 -71.806 1.00 83.62 77 ASP A C 1
ATOM 646 O O . ASP A 1 77 ? 34.455 1.361 -71.043 1.00 83.62 77 ASP A O 1
ATOM 650 N N . ILE A 1 78 ? 35.817 0.252 -72.440 1.00 87.19 78 ILE A N 1
ATOM 651 C CA . ILE A 1 78 ? 35.157 -1.055 -72.265 1.00 87.19 78 ILE A CA 1
ATOM 652 C C . ILE A 1 78 ? 35.273 -1.547 -70.813 1.00 87.19 78 ILE A C 1
ATOM 654 O O . ILE A 1 78 ? 34.297 -2.060 -70.259 1.00 87.19 78 ILE A O 1
ATOM 658 N N . ILE A 1 79 ? 36.440 -1.399 -70.174 1.00 85.81 79 ILE A N 1
ATOM 659 C CA . ILE A 1 79 ? 36.638 -1.802 -68.770 1.00 85.81 79 ILE A CA 1
ATOM 660 C C . ILE A 1 79 ? 35.812 -0.922 -67.829 1.00 85.81 79 ILE A C 1
ATOM 662 O O . ILE A 1 79 ? 35.113 -1.457 -66.967 1.00 85.81 79 ILE A O 1
ATOM 666 N N . LYS A 1 80 ? 35.798 0.400 -68.038 1.00 85.12 80 LYS A N 1
ATOM 667 C CA . LYS A 1 80 ? 34.946 1.326 -67.273 1.00 85.12 80 LYS A CA 1
ATOM 668 C C . LYS A 1 80 ? 33.466 0.974 -67.392 1.00 85.12 80 LYS A C 1
ATOM 670 O O . LYS A 1 80 ? 32.752 0.972 -66.391 1.00 85.12 80 LYS A O 1
ATOM 675 N N . HIS A 1 81 ? 33.006 0.621 -68.594 1.00 88.25 81 HIS A N 1
ATOM 676 C CA . HIS A 1 81 ? 31.632 0.169 -68.793 1.00 88.25 81 HIS A CA 1
ATOM 677 C C . HIS A 1 81 ? 31.326 -1.106 -67.993 1.00 88.25 81 HIS A C 1
ATOM 679 O O . HIS A 1 81 ? 30.305 -1.168 -67.307 1.00 88.25 81 HIS A O 1
ATOM 685 N N . LYS A 1 82 ? 32.229 -2.099 -68.022 1.00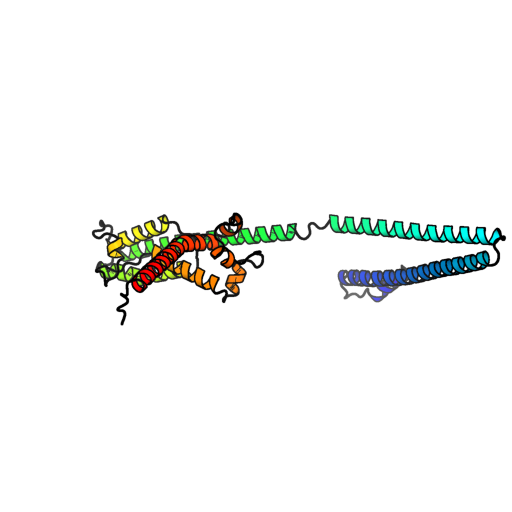 88.31 82 LYS A N 1
ATOM 686 C CA . LYS A 1 82 ? 32.095 -3.341 -67.241 1.00 88.31 82 LYS A CA 1
ATOM 687 C C . LYS A 1 82 ? 32.066 -3.076 -65.732 1.00 88.31 82 LYS A C 1
ATOM 689 O O . LYS A 1 82 ? 31.237 -3.661 -65.041 1.00 88.31 82 LYS A O 1
ATOM 694 N N . MET A 1 83 ? 32.904 -2.170 -65.225 1.00 85.31 83 MET A N 1
ATOM 695 C CA . MET A 1 83 ? 32.879 -1.758 -63.813 1.00 85.31 83 MET A CA 1
ATOM 696 C C . MET A 1 83 ? 31.533 -1.123 -63.437 1.00 85.31 83 MET A C 1
ATOM 698 O O . MET A 1 83 ? 30.899 -1.547 -62.472 1.00 85.31 83 MET A O 1
ATOM 702 N N . GLY A 1 84 ? 31.034 -0.195 -64.260 1.00 87.38 84 GLY A N 1
ATOM 703 C CA . GLY A 1 84 ? 29.738 0.448 -64.029 1.00 87.38 84 GLY A CA 1
ATOM 704 C C . GLY A 1 84 ? 28.544 -0.518 -64.062 1.00 87.38 84 GLY A C 1
ATOM 705 O O . GLY A 1 84 ? 27.547 -0.289 -63.378 1.00 87.38 84 GLY A O 1
ATOM 706 N N . GLN A 1 85 ? 28.617 -1.621 -64.819 1.00 87.69 85 GLN A N 1
ATOM 707 C CA . GLN A 1 85 ? 27.590 -2.673 -64.774 1.00 87.69 85 GLN A CA 1
ATOM 708 C C . GLN A 1 85 ? 27.573 -3.399 -63.418 1.00 87.69 85 GLN A C 1
ATOM 710 O O . GLN A 1 85 ? 26.502 -3.601 -62.846 1.00 87.69 85 GLN A O 1
ATOM 715 N N . VAL A 1 86 ? 28.746 -3.716 -62.862 1.00 85.50 86 VAL A N 1
ATOM 716 C CA . VAL A 1 86 ? 28.870 -4.389 -61.557 1.00 85.50 86 VAL A CA 1
ATOM 717 C C . VAL A 1 86 ? 28.352 -3.508 -60.413 1.00 85.50 86 VAL A C 1
ATOM 719 O O . VAL A 1 86 ? 27.657 -4.002 -59.522 1.00 85.50 86 VAL A O 1
ATOM 722 N N . GLU A 1 87 ? 28.625 -2.203 -60.449 1.00 84.81 87 GLU A N 1
ATOM 723 C CA . GLU A 1 87 ? 28.129 -1.242 -59.451 1.00 84.81 87 GLU A CA 1
ATOM 724 C C . GLU A 1 87 ? 26.597 -1.146 -59.444 1.00 84.81 87 GLU A C 1
ATOM 726 O O . GLU A 1 87 ? 25.965 -1.134 -58.381 1.00 84.81 87 GLU A O 1
ATOM 731 N N . LYS A 1 88 ? 25.977 -1.142 -60.632 1.00 88.75 88 LYS A N 1
ATOM 732 C CA . LYS A 1 88 ? 24.512 -1.141 -60.773 1.00 88.75 88 LYS A CA 1
ATOM 733 C C . LYS A 1 88 ? 23.882 -2.396 -60.168 1.00 88.75 88 LYS A C 1
ATOM 735 O O . LYS A 1 88 ? 22.854 -2.297 -59.494 1.00 88.75 88 LYS A O 1
ATOM 740 N N . GLU A 1 89 ? 24.496 -3.565 -60.353 1.00 87.94 89 GLU A N 1
ATOM 741 C CA . GLU A 1 89 ? 24.028 -4.814 -59.738 1.00 87.94 89 GLU A CA 1
ATOM 742 C C . GLU A 1 89 ? 24.098 -4.777 -58.202 1.00 87.94 89 GLU A C 1
ATOM 744 O O . GLU A 1 89 ? 23.198 -5.280 -57.522 1.00 87.94 89 GLU A O 1
ATOM 749 N N . GLU A 1 90 ? 25.136 -4.157 -57.632 1.00 85.75 90 GLU A N 1
ATOM 750 C CA . GLU A 1 90 ? 25.265 -3.999 -56.179 1.00 85.75 90 GLU A CA 1
ATOM 751 C C . GLU A 1 90 ? 24.230 -3.046 -55.598 1.00 85.75 90 GLU A C 1
ATOM 753 O O . GLU A 1 90 ? 23.631 -3.343 -54.559 1.00 85.75 90 GLU A O 1
ATOM 758 N N . LEU A 1 91 ? 23.980 -1.928 -56.280 1.00 86.94 91 LEU A N 1
ATOM 759 C CA . LEU A 1 91 ? 22.936 -0.987 -55.892 1.00 86.94 91 LEU A CA 1
ATOM 760 C C . LEU A 1 91 ? 21.560 -1.668 -55.898 1.00 86.94 91 LEU A C 1
ATOM 762 O O . LEU A 1 91 ? 20.813 -1.559 -54.923 1.00 86.94 91 LEU A O 1
ATOM 766 N N . ALA A 1 92 ? 21.257 -2.447 -56.941 1.00 91.25 92 ALA A N 1
ATOM 767 C CA . ALA A 1 92 ? 20.019 -3.217 -57.025 1.00 91.25 92 ALA A CA 1
ATOM 768 C C . ALA A 1 92 ? 19.876 -4.218 -55.864 1.00 91.25 92 ALA A C 1
ATOM 770 O O . ALA A 1 92 ? 18.787 -4.370 -55.304 1.00 91.25 92 ALA A O 1
ATOM 771 N N . GLN A 1 93 ? 20.968 -4.871 -55.449 1.00 86.25 93 GLN A N 1
ATOM 772 C CA . GLN A 1 93 ? 20.941 -5.785 -54.306 1.00 86.25 93 GLN A CA 1
ATOM 773 C C . GLN A 1 93 ? 20.712 -5.061 -52.974 1.00 86.25 93 GLN A C 1
ATOM 775 O O . GLN A 1 93 ? 19.925 -5.534 -52.153 1.00 86.25 93 GLN A O 1
ATOM 780 N N . LYS A 1 94 ? 21.343 -3.900 -52.765 1.00 90.38 94 LYS A N 1
ATOM 781 C CA . LYS A 1 94 ? 21.121 -3.067 -51.571 1.00 90.38 94 LYS A CA 1
ATOM 782 C C . LYS A 1 94 ? 19.663 -2.614 -51.470 1.00 90.38 94 LYS A C 1
ATOM 784 O O . LYS A 1 94 ? 19.077 -2.705 -50.394 1.00 90.38 94 LYS A O 1
ATOM 789 N N . ILE A 1 95 ? 19.057 -2.214 -52.591 1.00 89.75 95 ILE A N 1
ATOM 790 C CA . ILE A 1 95 ? 17.634 -1.843 -52.657 1.00 89.75 95 ILE A CA 1
ATOM 791 C C . ILE A 1 95 ? 16.736 -3.034 -52.298 1.00 89.75 95 ILE A C 1
ATOM 793 O O . ILE A 1 95 ? 15.801 -2.877 -51.514 1.00 89.75 95 ILE A O 1
ATOM 797 N N . ARG A 1 96 ? 17.019 -4.234 -52.828 1.00 88.19 96 ARG A N 1
ATOM 798 C CA . ARG A 1 96 ? 16.269 -5.455 -52.478 1.00 88.19 96 ARG A CA 1
ATOM 799 C C . ARG A 1 96 ? 16.346 -5.768 -50.983 1.00 88.19 96 ARG A C 1
ATOM 801 O O . ARG A 1 96 ? 15.312 -6.013 -50.371 1.00 88.19 96 ARG A O 1
ATOM 808 N N . ASN A 1 97 ? 17.536 -5.682 -50.390 1.00 83.69 97 ASN A N 1
ATOM 809 C CA . ASN A 1 97 ? 17.725 -5.911 -48.956 1.00 83.69 97 ASN A CA 1
ATOM 810 C C . ASN A 1 97 ? 16.973 -4.871 -48.105 1.00 83.69 97 ASN A C 1
ATOM 812 O O . ASN A 1 97 ? 16.324 -5.231 -47.129 1.00 83.69 97 ASN A O 1
ATOM 816 N N . ALA A 1 98 ? 17.004 -3.592 -48.494 1.00 81.69 98 ALA A N 1
ATOM 817 C CA . ALA A 1 98 ? 16.280 -2.534 -47.788 1.00 81.69 98 ALA A CA 1
ATOM 818 C C . ALA A 1 98 ? 14.756 -2.750 -47.817 1.00 81.69 98 ALA A C 1
ATOM 820 O O . ALA A 1 98 ? 14.092 -2.592 -46.794 1.00 81.69 98 ALA A O 1
ATOM 821 N N . LYS A 1 99 ? 14.207 -3.168 -48.968 1.00 83.12 99 LYS A N 1
ATOM 822 C CA . LYS A 1 99 ? 12.783 -3.524 -49.096 1.00 83.12 99 LYS A CA 1
ATOM 823 C C . LYS A 1 99 ? 12.407 -4.729 -48.227 1.00 83.12 99 LYS A C 1
ATOM 825 O O . LYS A 1 99 ? 11.353 -4.706 -47.600 1.00 83.12 99 LYS A O 1
ATOM 830 N N . GLN A 1 100 ? 13.268 -5.746 -48.167 1.00 74.19 100 GLN A N 1
ATOM 831 C CA . GLN A 1 100 ? 13.053 -6.931 -47.334 1.00 74.19 100 GLN A CA 1
ATOM 832 C C . GLN A 1 100 ? 13.045 -6.579 -45.839 1.00 74.19 100 GLN A C 1
ATOM 834 O O . GLN A 1 100 ? 12.117 -6.961 -45.132 1.00 74.19 100 GLN A O 1
ATOM 839 N N . ASN A 1 101 ? 14.016 -5.783 -45.378 1.00 71.00 101 ASN A N 1
ATOM 840 C CA . ASN A 1 101 ? 14.080 -5.322 -43.987 1.00 71.00 101 ASN A CA 1
ATOM 841 C C . ASN A 1 101 ? 12.817 -4.541 -43.592 1.00 71.00 101 ASN A C 1
ATOM 843 O O . ASN A 1 101 ? 12.241 -4.779 -42.535 1.00 71.00 101 ASN A O 1
ATOM 847 N N . TYR A 1 102 ? 12.345 -3.651 -44.472 1.00 70.00 102 TYR A N 1
ATOM 848 C CA . TYR A 1 102 ? 11.116 -2.894 -44.240 1.00 70.00 102 TYR A CA 1
ATOM 849 C C . TYR A 1 102 ? 9.888 -3.806 -44.088 1.00 70.00 102 TYR A C 1
ATOM 851 O O . TYR A 1 102 ? 9.069 -3.596 -43.199 1.00 70.00 102 TYR A O 1
ATOM 859 N N . PHE A 1 103 ? 9.770 -4.844 -44.921 1.00 63.62 103 PHE A N 1
ATOM 860 C CA . PHE A 1 103 ? 8.669 -5.806 -44.842 1.00 63.62 103 PHE A CA 1
ATOM 861 C C . PHE A 1 103 ? 8.723 -6.675 -43.572 1.00 63.62 103 PHE A C 1
ATOM 863 O O . PHE A 1 103 ? 7.695 -6.901 -42.932 1.00 63.62 103 PHE A O 1
ATOM 870 N N . GLU A 1 104 ? 9.913 -7.132 -43.172 1.00 60.66 104 GLU A N 1
ATOM 871 C CA . GLU A 1 104 ? 10.110 -7.917 -41.944 1.00 60.66 104 GLU A CA 1
ATOM 872 C C . GLU A 1 104 ? 9.811 -7.117 -40.669 1.00 60.66 104 GLU A C 1
ATOM 874 O O . GLU A 1 104 ? 9.360 -7.683 -39.667 1.00 60.66 104 GLU A O 1
ATOM 879 N N . ASP A 1 105 ? 10.021 -5.802 -40.704 1.00 60.34 105 ASP A N 1
ATOM 880 C CA . ASP A 1 105 ? 9.701 -4.907 -39.594 1.00 60.34 105 ASP A CA 1
ATOM 881 C C . ASP A 1 105 ? 8.244 -4.414 -39.611 1.00 60.34 105 ASP A C 1
ATOM 883 O O . ASP A 1 105 ? 7.685 -4.161 -38.543 1.00 60.34 105 ASP A O 1
ATOM 887 N N . ALA A 1 106 ? 7.585 -4.367 -40.775 1.00 58.09 106 ALA A N 1
ATOM 888 C CA . ALA A 1 106 ? 6.182 -3.959 -40.902 1.00 58.09 106 ALA A CA 1
ATOM 889 C C . ALA A 1 106 ? 5.192 -4.932 -40.228 1.00 58.09 106 ALA A C 1
ATOM 891 O O . ALA A 1 106 ? 4.153 -4.504 -39.728 1.00 58.09 106 ALA A O 1
ATOM 892 N N . ASN A 1 107 ? 5.521 -6.229 -40.163 1.00 54.66 107 ASN A N 1
ATOM 893 C CA . ASN A 1 107 ? 4.636 -7.278 -39.632 1.00 54.66 107 ASN A CA 1
ATOM 894 C C . ASN A 1 107 ? 4.930 -7.701 -38.181 1.00 54.66 107 ASN A C 1
ATOM 896 O O . ASN A 1 107 ? 4.350 -8.671 -37.691 1.00 54.66 107 ASN A O 1
ATOM 900 N N . LYS A 1 108 ? 5.792 -6.985 -37.448 1.00 59.88 108 LYS A N 1
ATOM 901 C CA . LYS A 1 108 ? 5.946 -7.176 -35.998 1.00 59.88 108 LYS A CA 1
ATOM 902 C C . LYS A 1 108 ? 4.972 -6.240 -35.264 1.00 59.88 108 LYS A C 1
ATOM 904 O O . LYS A 1 108 ? 5.297 -5.065 -35.107 1.00 59.88 108 LYS A O 1
ATOM 909 N N . PRO A 1 109 ? 3.862 -6.712 -34.663 1.00 59.91 109 PRO A N 1
ATOM 910 C CA . PRO A 1 109 ? 3.104 -5.922 -33.676 1.00 59.91 109 PRO A CA 1
ATOM 911 C C . PRO A 1 109 ? 3.890 -5.695 -32.352 1.00 59.91 109 PRO A C 1
ATOM 913 O O . PRO A 1 109 ? 3.339 -5.646 -31.257 1.00 59.91 109 PRO A O 1
ATOM 916 N N . GLY A 1 110 ? 5.222 -5.619 -32.400 1.00 60.50 110 GLY A N 1
ATOM 917 C CA . GLY A 1 110 ? 6.019 -6.634 -31.708 1.00 60.50 110 GLY A CA 1
ATOM 918 C C . GLY A 1 110 ? 6.696 -6.259 -30.392 1.00 60.50 110 GLY A C 1
ATOM 919 O O . GLY A 1 110 ? 7.206 -7.156 -29.732 1.00 60.50 110 GLY A O 1
ATOM 920 N N . ARG A 1 111 ? 6.732 -4.995 -29.954 1.00 59.81 111 ARG A N 1
ATOM 921 C CA . ARG A 1 111 ? 7.373 -4.679 -28.654 1.00 59.81 111 ARG A CA 1
ATOM 922 C C . ARG A 1 111 ? 6.657 -3.620 -27.845 1.00 59.81 111 ARG A C 1
ATOM 924 O O . ARG A 1 111 ? 6.339 -3.866 -26.689 1.00 59.81 111 ARG A O 1
ATOM 931 N N . LEU A 1 112 ? 6.376 -2.467 -28.442 1.00 63.03 112 LEU A N 1
ATOM 932 C CA . LEU A 1 112 ? 5.707 -1.366 -27.746 1.00 63.03 112 LEU A CA 1
ATOM 933 C C . LEU A 1 112 ? 4.263 -1.713 -27.378 1.00 63.03 112 LEU A C 1
ATOM 935 O O . LEU A 1 112 ? 3.851 -1.475 -26.248 1.00 63.03 112 LEU A O 1
ATOM 939 N N . LEU A 1 113 ? 3.522 -2.335 -28.297 1.00 66.25 113 LEU A N 1
ATOM 940 C CA . LEU A 1 113 ? 2.153 -2.774 -28.034 1.00 66.25 113 LEU A CA 1
ATOM 941 C C . LEU A 1 113 ? 2.120 -3.910 -27.004 1.00 66.25 113 LEU A C 1
ATOM 943 O O . LEU A 1 113 ? 1.368 -3.831 -26.040 1.00 66.25 113 LEU A O 1
ATOM 947 N N . ALA A 1 114 ? 2.992 -4.913 -27.142 1.00 64.12 114 ALA A N 1
ATOM 948 C CA . ALA A 1 114 ? 3.126 -5.990 -26.159 1.00 64.12 114 ALA A CA 1
ATOM 949 C C . ALA A 1 114 ? 3.503 -5.464 -24.759 1.00 64.12 114 ALA A C 1
ATOM 951 O O . ALA A 1 114 ? 2.947 -5.904 -23.754 1.00 64.12 114 ALA A O 1
ATOM 952 N N . TYR A 1 115 ? 4.405 -4.481 -24.687 1.00 69.56 115 TYR A N 1
ATOM 953 C CA . TYR A 1 115 ? 4.764 -3.787 -23.450 1.00 69.56 115 TYR A CA 1
ATOM 954 C C . TYR A 1 115 ? 3.585 -2.999 -22.866 1.00 69.56 115 TYR A C 1
ATOM 956 O O . TYR A 1 115 ? 3.315 -3.104 -21.671 1.00 69.56 115 TYR A O 1
ATOM 964 N N . LYS A 1 116 ? 2.851 -2.252 -23.700 1.00 72.12 116 LYS A N 1
ATOM 965 C CA . LYS A 1 116 ? 1.679 -1.478 -23.278 1.00 72.12 116 LYS A CA 1
ATOM 966 C C . LYS A 1 116 ? 0.573 -2.387 -22.740 1.00 72.12 116 LYS A C 1
ATOM 968 O O . LYS A 1 116 ? 0.103 -2.157 -21.633 1.00 72.12 116 LYS A O 1
ATOM 973 N N . LEU A 1 117 ? 0.249 -3.465 -23.454 1.00 72.06 117 LEU A N 1
ATOM 974 C CA . LEU A 1 117 ? -0.727 -4.474 -23.028 1.00 72.06 117 LEU A CA 1
ATOM 975 C C . LEU A 1 117 ? -0.302 -5.169 -21.727 1.00 72.06 117 LEU A C 1
ATOM 977 O O . LEU A 1 117 ? -1.133 -5.424 -20.855 1.00 72.06 117 LEU A O 1
ATOM 981 N N . ARG A 1 118 ? 0.998 -5.446 -21.553 1.00 70.81 118 ARG A N 1
ATOM 982 C CA . ARG A 1 118 ? 1.531 -5.983 -20.294 1.00 70.81 118 ARG A CA 1
ATOM 983 C C . ARG A 1 118 ? 1.359 -4.991 -19.140 1.00 70.81 118 ARG A C 1
ATOM 985 O O . ARG A 1 118 ? 0.870 -5.398 -18.089 1.00 70.81 118 ARG A O 1
ATOM 992 N N . LYS A 1 119 ? 1.687 -3.708 -19.340 1.00 66.50 119 LYS A N 1
ATOM 993 C CA . LYS A 1 119 ? 1.477 -2.658 -18.328 1.00 66.50 119 LYS A CA 1
ATOM 994 C C . LYS A 1 119 ? -0.001 -2.449 -18.000 1.00 66.50 119 LYS A C 1
ATOM 996 O O . LYS A 1 119 ? -0.340 -2.320 -16.829 1.00 66.50 119 LYS A O 1
ATOM 1001 N N . GLU A 1 120 ? -0.887 -2.474 -18.992 1.00 66.69 120 GLU A N 1
ATOM 1002 C CA . GLU A 1 120 ? -2.337 -2.395 -18.773 1.00 66.69 120 GLU A CA 1
ATOM 1003 C C . GLU A 1 120 ? -2.835 -3.589 -17.942 1.00 66.69 120 GLU A C 1
ATOM 1005 O O . GLU A 1 120 ? -3.539 -3.399 -16.949 1.00 66.69 120 GLU A O 1
ATOM 1010 N N . LYS A 1 121 ? -2.375 -4.810 -18.241 1.00 64.00 121 LYS A N 1
ATOM 1011 C CA . LYS A 1 121 ? -2.705 -6.015 -17.461 1.00 64.00 121 LYS A CA 1
ATOM 1012 C C . LYS A 1 121 ? -2.170 -5.966 -16.024 1.00 64.00 121 LYS A C 1
ATOM 1014 O O . LYS A 1 121 ? -2.859 -6.395 -15.100 1.00 64.00 121 LYS A O 1
ATOM 1019 N N . GLU A 1 122 ? -0.958 -5.451 -15.819 1.00 61.72 122 GLU A N 1
ATOM 1020 C CA . GLU A 1 122 ? -0.378 -5.229 -14.486 1.00 61.72 122 GLU A CA 1
ATOM 1021 C C . GLU A 1 122 ? -1.170 -4.164 -13.710 1.00 61.72 122 GLU A C 1
ATOM 1023 O O . GLU A 1 122 ? -1.544 -4.402 -12.564 1.00 61.72 122 GLU A O 1
ATOM 1028 N N . SER A 1 123 ? -1.540 -3.049 -14.349 1.00 56.25 123 SER A N 1
ATOM 1029 C CA . SER A 1 123 ? -2.385 -2.016 -13.735 1.00 56.25 123 SER A CA 1
ATOM 1030 C C . SER A 1 123 ? -3.781 -2.529 -13.354 1.00 56.25 123 SER A C 1
ATOM 1032 O O . SER A 1 123 ? -4.275 -2.204 -12.276 1.00 56.25 123 SER A O 1
ATOM 1034 N N . GLY A 1 124 ? -4.378 -3.405 -14.172 1.00 58.47 124 GLY A N 1
ATOM 1035 C CA . GLY A 1 124 ? -5.654 -4.061 -13.871 1.00 58.47 124 GLY A CA 1
ATOM 1036 C C . GLY A 1 124 ? -5.583 -4.988 -12.653 1.00 58.47 124 GLY A C 1
ATOM 1037 O O . GLY A 1 124 ? -6.484 -4.972 -11.818 1.00 58.47 124 GLY A O 1
ATOM 1038 N N . LYS A 1 125 ? -4.485 -5.739 -12.487 1.00 60.22 125 LYS A N 1
ATOM 1039 C CA . LYS A 1 125 ? -4.248 -6.553 -11.279 1.00 60.22 125 LYS A CA 1
ATOM 1040 C C . LYS A 1 125 ? -4.055 -5.696 -10.032 1.00 60.22 125 LYS A C 1
ATOM 1042 O O . LYS A 1 125 ? -4.566 -6.039 -8.973 1.00 60.22 125 LYS A O 1
ATOM 1047 N N . ILE A 1 126 ? -3.332 -4.583 -10.154 1.00 56.56 126 ILE A N 1
ATOM 1048 C CA . ILE A 1 126 ? -3.166 -3.622 -9.058 1.00 56.56 126 ILE A CA 1
ATOM 1049 C C . ILE A 1 126 ? -4.541 -3.071 -8.652 1.00 56.56 126 ILE A C 1
ATOM 1051 O O . ILE A 1 126 ? -4.841 -3.048 -7.467 1.00 56.56 126 ILE A O 1
ATOM 1055 N N . LEU A 1 127 ? -5.405 -2.706 -9.606 1.00 58.44 127 LEU A N 1
ATOM 1056 C CA . LEU A 1 127 ? -6.776 -2.250 -9.334 1.00 58.44 127 LEU A CA 1
ATOM 1057 C C . LEU A 1 127 ? -7.632 -3.296 -8.607 1.00 58.44 127 LEU A C 1
ATOM 1059 O O . LEU A 1 127 ? -8.335 -2.941 -7.665 1.00 58.44 127 LEU A O 1
ATOM 1063 N N . GLN A 1 128 ? -7.531 -4.572 -8.985 1.00 61.50 128 GLN A N 1
ATOM 1064 C CA . GLN A 1 128 ? -8.202 -5.666 -8.271 1.00 61.50 128 GLN A CA 1
ATOM 1065 C C . GLN A 1 128 ? -7.687 -5.810 -6.833 1.00 61.50 128 GLN A C 1
ATOM 1067 O O . GLN A 1 128 ? -8.481 -5.846 -5.900 1.00 61.50 128 GLN A O 1
ATOM 1072 N N . LEU A 1 129 ? -6.365 -5.777 -6.632 1.00 62.19 129 LEU A N 1
ATOM 1073 C CA . LEU A 1 129 ? -5.769 -5.811 -5.293 1.00 62.19 129 LEU A CA 1
ATOM 1074 C C . LEU A 1 129 ? -6.195 -4.607 -4.439 1.00 62.19 129 LEU A C 1
ATOM 1076 O O . LEU A 1 129 ? -6.394 -4.754 -3.238 1.00 62.19 129 LEU A O 1
ATOM 1080 N N . ILE A 1 130 ? -6.360 -3.421 -5.032 1.00 61.88 130 ILE A N 1
ATOM 1081 C CA . ILE A 1 130 ? -6.880 -2.235 -4.330 1.00 61.88 130 ILE A CA 1
ATOM 1082 C C . ILE A 1 130 ? -8.309 -2.472 -3.848 1.00 61.88 130 ILE A C 1
ATOM 1084 O O . ILE A 1 130 ? -8.636 -2.112 -2.714 1.00 61.88 130 ILE A O 1
ATOM 1088 N N . ASP A 1 131 ? -9.158 -3.033 -4.707 1.00 63.31 131 ASP A N 1
ATOM 1089 C CA . ASP A 1 131 ? -10.550 -3.312 -4.364 1.00 63.31 131 ASP A CA 1
ATOM 1090 C C . ASP A 1 131 ? -10.631 -4.356 -3.242 1.00 63.31 131 ASP A C 1
ATOM 1092 O O . ASP A 1 131 ? -11.267 -4.124 -2.212 1.00 63.31 131 ASP A O 1
ATOM 1096 N N . ASP A 1 132 ? -9.834 -5.422 -3.343 1.00 65.88 132 ASP A N 1
ATOM 1097 C CA . ASP A 1 132 ? -9.668 -6.426 -2.289 1.00 65.88 132 ASP A CA 1
ATOM 1098 C C . ASP A 1 132 ? -9.173 -5.811 -0.970 1.00 65.88 132 ASP A C 1
ATOM 1100 O O . ASP A 1 132 ? -9.638 -6.155 0.121 1.00 65.88 132 ASP A O 1
ATOM 1104 N N . GLN A 1 133 ? -8.253 -4.848 -1.036 1.00 68.25 133 GLN A N 1
ATOM 1105 C CA . GLN A 1 133 ? -7.743 -4.182 0.156 1.00 68.25 133 GLN A CA 1
ATOM 1106 C C . GLN A 1 133 ? -8.752 -3.216 0.790 1.00 68.25 133 GLN A C 1
ATOM 1108 O O . GLN A 1 133 ? -8.836 -3.158 2.020 1.00 68.25 133 GLN A O 1
ATOM 1113 N N . LYS A 1 134 ? -9.567 -2.501 0.005 1.00 73.50 134 LYS A N 1
ATOM 1114 C CA . LYS A 1 134 ? -10.707 -1.737 0.546 1.00 73.50 134 LYS A CA 1
ATOM 1115 C C . LYS A 1 134 ? -11.730 -2.669 1.194 1.00 73.50 134 LYS A C 1
ATOM 1117 O O . LYS A 1 134 ? -12.215 -2.376 2.291 1.00 73.50 134 LYS A O 1
ATOM 1122 N N . ASN A 1 135 ? -11.982 -3.820 0.575 1.00 81.69 135 ASN A N 1
ATOM 1123 C CA . ASN A 1 135 ? -12.851 -4.855 1.124 1.00 81.69 135 ASN A CA 1
ATOM 1124 C C . ASN A 1 135 ? -12.344 -5.368 2.480 1.00 81.69 135 ASN A C 1
ATOM 1126 O O . ASN A 1 135 ? -13.153 -5.585 3.383 1.00 81.69 135 ASN A O 1
ATOM 1130 N N . ASN A 1 136 ? -11.026 -5.458 2.695 1.00 85.25 136 ASN A N 1
ATOM 1131 C CA . ASN A 1 136 ? -10.461 -5.850 3.994 1.00 85.25 136 ASN A CA 1
ATOM 1132 C C . ASN A 1 136 ? -10.821 -4.875 5.128 1.00 85.25 136 ASN A C 1
ATOM 1134 O O . ASN A 1 136 ? -11.194 -5.317 6.218 1.00 85.25 136 ASN A O 1
ATOM 1138 N N . TYR A 1 137 ? -10.773 -3.562 4.879 1.00 87.38 137 TYR A N 1
ATOM 1139 C CA . TYR A 1 137 ? -11.188 -2.550 5.860 1.00 87.38 137 TYR A CA 1
ATOM 1140 C C . TYR A 1 137 ? -12.681 -2.641 6.189 1.00 87.38 137 TYR A C 1
ATOM 1142 O O . TYR A 1 137 ? -13.073 -2.600 7.358 1.00 87.38 137 TYR A O 1
ATOM 1150 N N . ILE A 1 138 ? -13.519 -2.817 5.165 1.00 88.56 138 ILE A N 1
ATOM 1151 C CA . ILE A 1 138 ? -14.971 -2.969 5.330 1.00 88.56 138 ILE A CA 1
ATOM 1152 C C . ILE A 1 138 ? -15.284 -4.236 6.135 1.00 88.56 138 ILE A C 1
ATOM 1154 O O . ILE A 1 138 ? -16.042 -4.182 7.108 1.00 88.56 138 ILE A O 1
ATOM 1158 N N . LYS A 1 139 ? -14.649 -5.358 5.784 1.00 90.62 139 LYS A N 1
ATOM 1159 C CA . LYS A 1 139 ? -14.818 -6.652 6.451 1.00 90.62 139 LYS A CA 1
ATOM 1160 C C . LYS A 1 139 ? -14.379 -6.594 7.912 1.00 90.62 139 LYS A C 1
ATOM 1162 O O . LYS A 1 139 ? -15.111 -7.060 8.783 1.00 90.62 139 LYS A O 1
ATOM 1167 N N . LEU A 1 140 ? -13.234 -5.970 8.207 1.00 91.38 140 LEU A N 1
ATOM 1168 C CA . LEU A 1 140 ? -12.770 -5.803 9.586 1.00 91.38 140 LEU A CA 1
ATOM 1169 C C . LEU A 1 140 ? -13.749 -4.952 10.405 1.00 91.38 140 LEU A C 1
ATOM 1171 O O . LEU A 1 140 ? -14.091 -5.324 11.527 1.00 91.38 140 LEU A O 1
ATOM 1175 N N . LYS A 1 141 ? -14.252 -3.848 9.841 1.00 93.25 141 LYS A N 1
ATOM 1176 C CA . LYS A 1 141 ? -15.266 -3.006 10.494 1.00 93.25 141 LYS A CA 1
ATOM 1177 C C . LYS A 1 141 ? -16.534 -3.801 10.829 1.00 93.25 141 LYS A C 1
ATOM 1179 O O . LYS A 1 141 ? -17.040 -3.700 11.946 1.00 93.25 141 LYS A O 1
ATOM 1184 N N . GLN A 1 142 ? -17.026 -4.619 9.896 1.00 92.94 142 GLN A N 1
ATOM 1185 C CA . GLN A 1 142 ? -18.201 -5.477 10.107 1.00 92.94 142 GLN A CA 1
ATOM 1186 C C . GLN A 1 142 ? -17.964 -6.547 11.181 1.00 92.94 142 GLN A C 1
ATOM 1188 O O . GLN A 1 142 ? -18.836 -6.792 12.020 1.00 92.94 142 GLN A O 1
ATOM 1193 N N . GLN A 1 143 ? -16.774 -7.154 11.200 1.00 93.44 143 GLN A N 1
ATOM 1194 C CA . GLN A 1 143 ? -16.385 -8.101 12.245 1.00 93.44 143 GLN A CA 1
ATOM 1195 C C . GLN A 1 143 ? -16.351 -7.428 13.618 1.00 93.44 143 GLN A C 1
ATOM 1197 O O . GLN A 1 143 ? -16.967 -7.932 14.550 1.00 93.44 143 GLN A O 1
ATOM 1202 N N . ILE A 1 144 ? -15.718 -6.256 13.729 1.00 93.81 144 ILE A N 1
ATOM 1203 C CA . ILE A 1 144 ? -15.672 -5.482 14.977 1.00 93.81 144 ILE A CA 1
ATOM 1204 C C . ILE A 1 144 ? -17.084 -5.147 15.461 1.00 93.81 144 ILE A C 1
ATOM 1206 O O . ILE A 1 144 ? -17.381 -5.322 16.639 1.00 93.81 144 ILE A O 1
ATOM 1210 N N . ALA A 1 145 ? -17.972 -4.703 14.568 1.00 94.12 145 ALA A N 1
ATOM 1211 C CA . ALA A 1 145 ? -19.359 -4.415 14.927 1.00 94.12 145 ALA A CA 1
ATOM 1212 C C . ALA A 1 145 ? -20.089 -5.658 15.466 1.00 94.12 145 ALA A C 1
ATOM 1214 O O . ALA A 1 145 ? -20.833 -5.565 16.443 1.00 94.12 145 ALA A O 1
ATOM 1215 N N . SER A 1 146 ? -19.848 -6.822 14.859 1.00 93.25 146 SER A N 1
ATOM 1216 C CA . SER A 1 146 ? -20.436 -8.097 15.283 1.00 93.25 146 SER A CA 1
ATOM 1217 C C . SER A 1 146 ? -19.891 -8.562 16.636 1.00 93.25 146 SER A C 1
ATOM 1219 O O . SER A 1 146 ? -20.666 -8.967 17.501 1.00 93.25 146 SER A O 1
ATOM 1221 N N . ASP A 1 147 ? -18.578 -8.464 16.843 1.00 92.62 147 ASP A N 1
ATOM 1222 C CA . ASP A 1 147 ? -17.909 -8.837 18.094 1.00 92.62 147 ASP A CA 1
ATOM 1223 C C . ASP A 1 147 ? -18.369 -7.937 19.248 1.00 92.62 147 ASP A C 1
ATOM 1225 O O . ASP A 1 147 ? -18.752 -8.422 20.313 1.00 92.62 147 ASP A O 1
ATOM 1229 N N . LEU A 1 148 ? -18.442 -6.625 19.010 1.00 92.69 148 LEU A N 1
ATOM 1230 C CA . LEU A 1 148 ? -18.927 -5.661 19.995 1.00 92.69 148 LEU A CA 1
ATOM 1231 C C . LEU A 1 148 ? -20.395 -5.886 20.366 1.00 92.69 148 LEU A C 1
ATOM 1233 O O . LEU A 1 148 ? -20.741 -5.759 21.537 1.00 92.69 148 LEU A O 1
ATOM 1237 N N . LYS A 1 149 ? -21.248 -6.270 19.407 1.00 91.06 149 LYS A N 1
ATOM 1238 C CA . LYS A 1 149 ? -22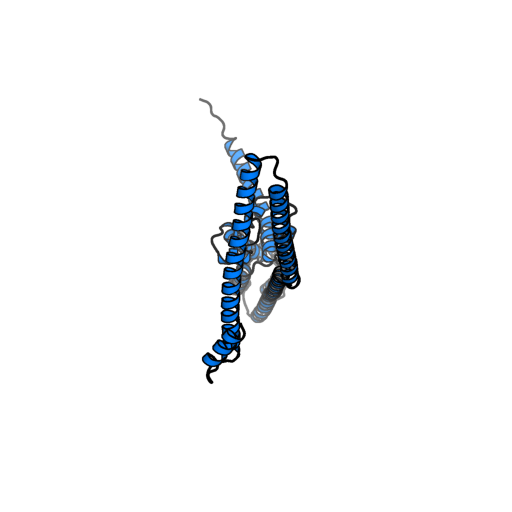.651 -6.620 19.679 1.00 91.06 149 LYS A CA 1
ATOM 1239 C C . LYS A 1 149 ? -22.767 -7.864 20.565 1.00 91.06 149 LYS A C 1
ATOM 1241 O O . LYS A 1 149 ? -23.635 -7.918 21.427 1.00 91.06 149 LYS A O 1
ATOM 1246 N N . LYS A 1 150 ? -21.882 -8.854 20.394 1.00 90.19 150 LYS A N 1
ATOM 1247 C CA . LYS A 1 150 ? -21.831 -10.039 21.272 1.00 90.19 150 LYS A CA 1
ATOM 1248 C C . LYS A 1 150 ? -21.388 -9.670 22.688 1.00 90.19 150 LYS A C 1
ATOM 1250 O O . LYS A 1 150 ? -21.933 -10.192 23.656 1.00 90.19 150 LYS A O 1
ATOM 1255 N N . TRP A 1 151 ? -20.416 -8.767 22.812 1.00 89.31 151 TRP A N 1
ATOM 1256 C CA . TRP A 1 151 ? -19.890 -8.330 24.107 1.00 89.31 151 TRP A CA 1
ATOM 1257 C C . TRP A 1 151 ? -20.769 -7.289 24.813 1.00 89.31 151 TRP A C 1
ATOM 1259 O O . TRP A 1 151 ? -20.584 -7.059 26.004 1.00 89.31 151 TRP A O 1
ATOM 1269 N N . GLU A 1 152 ? -21.725 -6.667 24.118 1.00 86.50 152 GLU A N 1
ATOM 1270 C CA . GLU A 1 152 ? -22.616 -5.634 24.673 1.00 86.50 152 GLU A CA 1
ATOM 1271 C C . GLU A 1 152 ? -23.441 -6.140 25.869 1.00 86.50 152 GLU A C 1
ATOM 1273 O O . GLU A 1 152 ? -23.684 -5.388 26.815 1.00 86.50 152 GLU A O 1
ATOM 1278 N N . ASN A 1 153 ? -23.794 -7.430 25.862 1.00 81.19 153 ASN A N 1
ATOM 1279 C CA . ASN A 1 153 ? -24.575 -8.079 26.918 1.00 81.19 153 ASN A CA 1
ATOM 1280 C C . ASN A 1 153 ? -23.762 -8.390 28.188 1.00 81.19 153 ASN A C 1
ATOM 1282 O O . ASN A 1 153 ? -24.336 -8.779 29.205 1.00 81.19 153 ASN A O 1
ATOM 1286 N N . LEU A 1 154 ? -22.435 -8.232 28.159 1.00 84.75 154 LEU A N 1
ATOM 1287 C CA . LEU A 1 154 ? -21.590 -8.473 29.325 1.00 84.75 154 LEU A CA 1
ATOM 1288 C C . LEU A 1 154 ? -21.728 -7.319 30.328 1.00 84.75 154 LEU A C 1
ATOM 1290 O O . LEU A 1 154 ? -21.657 -6.140 29.967 1.00 84.75 154 LEU A O 1
ATOM 1294 N N . GLN A 1 155 ? -21.861 -7.644 31.616 1.00 81.62 155 GLN A N 1
ATOM 1295 C CA . GLN A 1 155 ? -21.924 -6.651 32.695 1.00 81.62 155 GLN A CA 1
ATOM 1296 C C . GLN A 1 155 ? -20.534 -6.070 33.011 1.00 81.62 155 GLN A C 1
ATOM 1298 O O . GLN A 1 155 ? -19.942 -6.324 34.054 1.00 81.62 155 GLN A O 1
ATOM 1303 N N . LEU A 1 156 ? -19.984 -5.287 32.082 1.00 85.06 156 LEU A N 1
ATOM 1304 C CA . LEU A 1 156 ? -18.666 -4.664 32.216 1.00 85.06 156 LEU A CA 1
ATOM 1305 C C . LEU A 1 156 ? -18.773 -3.208 32.669 1.00 85.06 156 LEU A C 1
ATOM 1307 O O . LEU A 1 156 ? -19.645 -2.469 32.206 1.00 85.06 156 LEU A O 1
ATOM 1311 N N . SER A 1 157 ? -17.826 -2.758 33.497 1.00 90.88 157 SER A N 1
ATOM 1312 C CA . SER A 1 157 ? -17.654 -1.333 33.809 1.00 90.88 157 SER A CA 1
ATOM 1313 C C . SER A 1 157 ? -17.202 -0.533 32.575 1.00 90.88 157 SER A C 1
ATOM 1315 O O . SER A 1 157 ? -16.662 -1.096 31.620 1.00 90.88 157 SER A O 1
ATOM 1317 N N . LEU A 1 158 ? -17.364 0.797 32.598 1.00 89.50 158 LEU A N 1
ATOM 1318 C CA . LEU A 1 158 ? -16.899 1.685 31.520 1.00 89.50 158 LEU A CA 1
ATOM 1319 C C . LEU A 1 158 ? -15.400 1.497 31.226 1.00 89.50 158 LEU A C 1
ATOM 1321 O O . LEU A 1 158 ? -14.992 1.387 30.071 1.00 89.50 158 LEU A O 1
ATOM 1325 N N . ILE A 1 159 ? -14.584 1.425 32.281 1.00 90.44 159 ILE A N 1
ATOM 1326 C CA . ILE A 1 159 ? -13.131 1.249 32.180 1.00 90.44 159 ILE A CA 1
ATOM 1327 C C . ILE A 1 159 ? -12.811 -0.115 31.572 1.00 90.44 159 ILE A C 1
ATOM 1329 O O . ILE A 1 159 ? -12.002 -0.195 30.649 1.00 90.44 159 ILE A O 1
ATOM 1333 N N . SER A 1 160 ? -13.485 -1.169 32.037 1.00 91.31 160 SER A N 1
ATOM 1334 C CA . SER A 1 160 ? -13.310 -2.524 31.514 1.00 91.31 160 SER A CA 1
ATOM 1335 C C . SER A 1 160 ? -13.657 -2.593 30.024 1.00 91.31 160 SER A C 1
ATOM 1337 O O . SER A 1 160 ? -12.887 -3.157 29.254 1.00 91.31 160 SER A O 1
ATOM 1339 N N . ARG A 1 161 ? -14.738 -1.938 29.574 1.00 92.75 161 ARG A N 1
ATOM 1340 C CA . ARG A 1 161 ? -15.090 -1.854 28.142 1.00 92.75 161 ARG A CA 1
ATOM 1341 C C . ARG A 1 161 ? -14.003 -1.156 27.326 1.00 92.75 161 ARG A C 1
ATOM 1343 O O . ARG A 1 161 ? -13.598 -1.665 26.282 1.00 92.75 161 ARG A O 1
ATOM 1350 N N . ILE A 1 162 ? -13.472 -0.034 27.812 1.00 92.81 162 ILE A N 1
ATOM 1351 C CA . ILE A 1 162 ? -12.363 0.668 27.143 1.00 92.81 162 ILE A CA 1
ATOM 1352 C C . ILE A 1 162 ? -11.122 -0.230 27.059 1.00 92.81 162 ILE A C 1
ATOM 1354 O O . ILE A 1 162 ? -10.476 -0.281 26.012 1.00 92.81 162 ILE A O 1
ATOM 1358 N N . SER A 1 163 ? -10.812 -0.983 28.114 1.00 92.25 163 SER A N 1
ATOM 1359 C CA . SER A 1 163 ? -9.719 -1.959 28.098 1.00 92.25 163 SER A CA 1
ATOM 1360 C C . SER A 1 163 ? -9.962 -3.085 27.090 1.00 92.25 163 SER A C 1
ATOM 1362 O O . SER A 1 163 ? -9.054 -3.395 26.327 1.00 92.25 163 SER A O 1
ATOM 1364 N N . THR A 1 164 ? -11.182 -3.630 26.983 1.00 93.31 164 THR A N 1
ATOM 1365 C CA . THR A 1 164 ? -11.491 -4.659 25.965 1.00 93.31 164 THR A CA 1
ATOM 1366 C C . THR A 1 164 ? -11.248 -4.158 24.540 1.00 93.31 164 THR A C 1
ATOM 1368 O O . THR A 1 164 ? -10.691 -4.881 23.716 1.00 93.31 164 THR A O 1
ATOM 1371 N N . ILE A 1 165 ? -11.568 -2.890 24.256 1.00 94.25 165 ILE A N 1
ATOM 1372 C CA . ILE A 1 165 ? -11.279 -2.267 22.956 1.00 94.25 165 ILE A CA 1
ATOM 1373 C C . ILE A 1 165 ? -9.767 -2.178 22.721 1.00 94.25 165 ILE A C 1
ATOM 1375 O O . ILE A 1 165 ? -9.290 -2.536 21.645 1.00 94.25 165 ILE A O 1
ATOM 1379 N N . LYS A 1 166 ? -9.003 -1.731 23.724 1.00 93.00 166 LYS A N 1
ATOM 1380 C CA . LYS A 1 166 ? -7.537 -1.640 23.638 1.00 93.00 166 LYS A CA 1
ATOM 1381 C C . LYS A 1 166 ? -6.865 -2.996 23.452 1.00 93.00 166 LYS A C 1
ATOM 1383 O O . LYS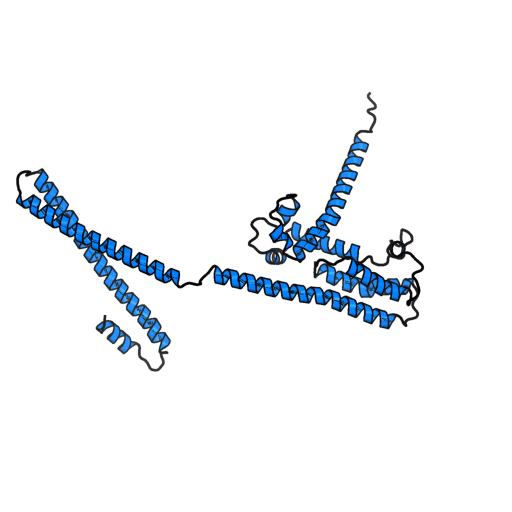 A 1 166 ? -5.870 -3.077 22.750 1.00 93.00 166 LYS A O 1
ATOM 1388 N N . MET A 1 167 ? -7.382 -4.038 24.090 1.00 92.19 167 MET A N 1
ATOM 1389 C CA . MET A 1 167 ? -6.755 -5.358 24.063 1.00 92.19 167 MET A CA 1
ATOM 1390 C C . MET A 1 167 ? -7.118 -6.138 22.800 1.00 92.19 167 MET A C 1
ATOM 1392 O O . MET A 1 167 ? -6.251 -6.786 22.231 1.00 92.19 167 MET A O 1
ATOM 1396 N N . ASN A 1 168 ? -8.363 -6.039 22.322 1.00 92.88 168 ASN A N 1
ATOM 1397 C CA . ASN A 1 168 ? -8.839 -6.891 21.227 1.00 92.88 168 ASN A CA 1
ATOM 1398 C C . ASN A 1 168 ? -8.951 -6.161 19.884 1.00 92.88 168 ASN A C 1
ATOM 1400 O O . ASN A 1 168 ? -8.604 -6.713 18.842 1.00 92.88 168 ASN A O 1
ATOM 1404 N N . ILE A 1 169 ? -9.456 -4.924 19.880 1.00 94.19 169 ILE A N 1
ATOM 1405 C CA . ILE A 1 169 ? -9.780 -4.203 18.638 1.00 94.19 169 ILE A CA 1
ATOM 1406 C C . ILE A 1 169 ? -8.573 -3.413 18.139 1.00 94.19 169 ILE A C 1
ATOM 1408 O O . ILE A 1 169 ? -8.247 -3.472 16.953 1.00 94.19 169 ILE A O 1
ATOM 1412 N N . LEU A 1 170 ? -7.889 -2.705 19.041 1.00 93.94 170 LEU A N 1
ATOM 1413 C CA . LEU A 1 170 ? -6.718 -1.900 18.702 1.00 93.94 170 LEU A CA 1
ATOM 1414 C C . LEU A 1 170 ? -5.625 -2.684 17.960 1.00 93.94 170 LEU A C 1
ATOM 1416 O O . LEU A 1 170 ? -5.234 -2.207 16.896 1.00 93.94 170 LEU A O 1
ATOM 1420 N N . PRO A 1 171 ? -5.156 -3.865 18.416 1.00 93.44 171 PRO A N 1
ATOM 1421 C CA . PRO A 1 171 ? -4.112 -4.585 17.686 1.00 93.44 171 PRO A CA 1
ATOM 1422 C C . PRO A 1 171 ? -4.560 -5.031 16.286 1.00 93.44 171 PRO A C 1
ATOM 1424 O O . PRO A 1 171 ? -3.771 -4.959 15.348 1.00 93.44 171 PRO A O 1
ATOM 1427 N N . ARG A 1 172 ? -5.832 -5.418 16.101 1.00 92.94 172 ARG A N 1
ATOM 1428 C CA . ARG A 1 172 ? -6.374 -5.819 14.787 1.00 92.94 172 ARG A CA 1
ATOM 1429 C C . ARG A 1 172 ? -6.392 -4.654 13.798 1.00 92.94 172 ARG A C 1
ATOM 1431 O O . ARG A 1 172 ? -5.960 -4.808 12.659 1.00 92.94 172 ARG A O 1
ATOM 1438 N N . ILE A 1 173 ? -6.874 -3.491 14.241 1.00 91.69 173 ILE A N 1
ATOM 1439 C CA . ILE A 1 173 ? -6.903 -2.272 13.424 1.00 91.69 173 ILE A CA 1
ATOM 1440 C C . ILE A 1 173 ? -5.480 -1.796 13.119 1.00 91.69 173 ILE A C 1
ATOM 1442 O O . ILE A 1 173 ? -5.176 -1.469 11.974 1.00 91.69 173 ILE A O 1
ATOM 1446 N N . LEU A 1 174 ? -4.602 -1.784 14.125 1.00 91.62 174 LEU A N 1
ATOM 1447 C CA . LEU A 1 174 ? -3.226 -1.320 13.974 1.00 91.62 174 LEU A CA 1
ATOM 1448 C C . LEU A 1 174 ? -2.447 -2.183 12.978 1.00 91.62 174 LEU A C 1
ATOM 1450 O O . LEU A 1 174 ? -1.759 -1.638 12.120 1.00 91.62 174 LEU A O 1
ATOM 1454 N N . ASN A 1 175 ? -2.607 -3.508 13.045 1.00 89.81 175 ASN A N 1
ATOM 1455 C CA . ASN A 1 175 ? -2.016 -4.418 12.068 1.00 89.81 175 ASN A CA 1
ATOM 1456 C C . ASN A 1 175 ? -2.483 -4.087 10.642 1.00 89.81 175 ASN A C 1
ATOM 1458 O O . ASN A 1 175 ? -1.679 -4.052 9.714 1.00 89.81 175 ASN A O 1
ATOM 1462 N N . LEU A 1 176 ? -3.770 -3.776 10.457 1.00 88.38 176 LEU A N 1
ATOM 1463 C CA . LEU A 1 176 ? -4.294 -3.421 9.140 1.00 88.38 176 LEU A CA 1
ATOM 1464 C C . LEU A 1 176 ? -3.719 -2.087 8.630 1.00 88.38 176 LEU A C 1
ATOM 1466 O O . LEU A 1 176 ? -3.272 -2.016 7.489 1.00 88.38 176 LEU A O 1
ATOM 1470 N N . PHE A 1 177 ? -3.634 -1.065 9.488 1.00 89.06 177 PHE A N 1
ATOM 1471 C CA . PHE A 1 177 ? -3.003 0.215 9.136 1.00 89.06 177 PHE A CA 1
ATOM 1472 C C . PHE A 1 177 ? -1.521 0.064 8.778 1.00 89.06 177 PHE A C 1
ATOM 1474 O O . PHE A 1 177 ? -1.032 0.731 7.871 1.00 89.06 177 PHE A O 1
ATOM 1481 N N . GLN A 1 178 ? -0.799 -0.814 9.477 1.00 85.31 178 GLN A N 1
ATOM 1482 C CA . GLN A 1 178 ? 0.619 -1.065 9.223 1.00 85.31 178 GLN A CA 1
ATOM 1483 C C . GLN A 1 178 ? 0.870 -1.939 7.996 1.00 85.31 178 GLN A C 1
ATOM 1485 O O . GLN A 1 178 ? 1.939 -1.846 7.407 1.00 85.31 178 GLN A O 1
ATOM 1490 N N . THR A 1 179 ? -0.067 -2.793 7.603 1.00 79.19 179 THR A N 1
ATOM 1491 C CA . THR A 1 179 ? 0.108 -3.678 6.440 1.00 79.19 179 THR A CA 1
ATOM 1492 C C . THR A 1 179 ? -0.395 -3.044 5.150 1.00 79.19 179 THR A C 1
ATOM 1494 O O . THR A 1 179 ? 0.138 -3.339 4.082 1.00 79.19 179 THR A O 1
ATOM 1497 N N . ILE A 1 180 ? -1.398 -2.166 5.242 1.00 80.00 180 ILE A N 1
ATOM 1498 C CA . ILE A 1 180 ? -2.106 -1.616 4.089 1.00 80.00 180 ILE A CA 1
ATOM 1499 C C . ILE A 1 180 ? -2.228 -0.085 4.211 1.00 80.00 180 ILE A C 1
ATOM 1501 O O . ILE A 1 180 ? -3.236 0.417 4.721 1.00 80.00 180 ILE A O 1
ATOM 1505 N N . PRO A 1 181 ? -1.245 0.684 3.711 1.00 75.31 181 PRO A N 1
ATOM 1506 C CA . PRO A 1 181 ? -1.317 2.144 3.653 1.00 75.31 181 PRO A CA 1
ATOM 1507 C C . PRO A 1 181 ? -2.252 2.594 2.515 1.00 75.31 181 PRO A C 1
ATOM 1509 O O . PRO A 1 181 ? -1.816 2.944 1.421 1.00 75.31 181 PRO A O 1
ATOM 1512 N N . ILE A 1 182 ? -3.566 2.535 2.752 1.00 78.31 182 ILE A N 1
ATOM 1513 C CA . ILE A 1 182 ? -4.601 3.057 1.842 1.00 78.31 182 ILE A CA 1
ATOM 1514 C C . ILE A 1 182 ? -5.146 4.367 2.385 1.00 78.31 182 ILE A C 1
ATOM 1516 O O . ILE A 1 182 ? -5.282 4.535 3.595 1.00 78.31 182 ILE A O 1
ATOM 1520 N N . ARG A 1 183 ? -5.535 5.274 1.484 1.00 79.06 183 ARG A N 1
ATOM 1521 C CA . ARG A 1 183 ? -6.259 6.504 1.819 1.00 79.06 183 ARG A CA 1
ATOM 1522 C C . ARG A 1 183 ? -7.614 6.179 2.452 1.00 79.06 183 ARG A C 1
ATOM 1524 O O . ARG A 1 183 ? -8.532 5.731 1.767 1.00 79.06 183 ARG A O 1
ATOM 1531 N N . LEU A 1 184 ? -7.744 6.457 3.745 1.00 82.94 184 LEU A N 1
ATOM 1532 C CA . LEU A 1 184 ? -9.010 6.371 4.468 1.00 82.94 184 LEU A CA 1
ATOM 1533 C C . LEU A 1 184 ? -9.625 7.767 4.606 1.00 82.94 184 LEU A C 1
ATOM 1535 O O . LEU A 1 184 ? -8.944 8.729 4.962 1.00 82.94 184 LEU A O 1
ATOM 1539 N N . GLY A 1 185 ? -10.918 7.880 4.301 1.00 84.31 185 GLY A N 1
ATOM 1540 C CA . GLY A 1 185 ? -11.685 9.107 4.520 1.00 84.31 185 GLY A CA 1
ATOM 1541 C C . GLY A 1 185 ? -11.999 9.328 6.001 1.00 84.31 185 GLY A C 1
ATOM 1542 O O . GLY A 1 185 ? -12.001 8.380 6.789 1.00 84.31 185 GLY A O 1
ATOM 1543 N N . LYS A 1 186 ? -12.312 10.574 6.379 1.00 87.94 186 LYS A N 1
ATOM 1544 C CA . LYS A 1 186 ? -12.747 10.913 7.748 1.00 87.94 186 LYS A CA 1
ATOM 1545 C C . LYS A 1 186 ? -13.980 10.112 8.173 1.00 87.94 186 LYS A C 1
ATOM 1547 O O . LYS A 1 186 ? -14.026 9.623 9.299 1.00 87.94 186 LYS A O 1
ATOM 1552 N N . ASP A 1 187 ? -14.896 9.884 7.236 1.00 90.19 187 ASP A N 1
ATOM 1553 C CA . ASP A 1 187 ? -16.143 9.140 7.441 1.00 90.19 187 ASP A CA 1
ATOM 1554 C C . ASP A 1 187 ? -15.902 7.744 8.032 1.00 90.19 187 ASP A C 1
ATOM 1556 O O . ASP A 1 187 ? -16.606 7.319 8.946 1.00 90.19 187 ASP A O 1
ATOM 1560 N N . TYR A 1 188 ? -14.843 7.053 7.593 1.00 91.12 188 TYR A N 1
ATOM 1561 C CA . TYR A 1 188 ? -14.490 5.731 8.114 1.00 91.12 188 TYR A CA 1
ATOM 1562 C C . TYR A 1 188 ? -14.158 5.773 9.613 1.00 91.12 188 TYR A C 1
ATOM 1564 O O . TYR A 1 188 ? -14.625 4.935 10.391 1.00 91.12 188 TYR A O 1
ATOM 1572 N N . PHE A 1 189 ? -13.365 6.761 10.037 1.00 92.56 189 PHE A N 1
ATOM 1573 C CA . PHE A 1 189 ? -12.992 6.923 11.442 1.00 92.56 189 PHE A CA 1
ATOM 1574 C C . PHE A 1 189 ? -14.183 7.362 12.292 1.00 92.56 189 PHE A C 1
ATOM 1576 O O . PHE A 1 189 ? -14.332 6.905 13.426 1.00 92.56 189 PHE A O 1
ATOM 1583 N N . GLU A 1 190 ? -15.053 8.216 11.755 1.00 92.88 190 GLU A N 1
ATOM 1584 C CA . GLU A 1 190 ? -16.284 8.627 12.427 1.00 92.88 190 GLU A CA 1
ATOM 1585 C C . GLU A 1 190 ? -17.246 7.454 12.630 1.00 92.88 190 GLU A C 1
ATOM 1587 O O . GLU A 1 190 ? -17.777 7.283 13.727 1.00 92.88 190 GLU A O 1
ATOM 1592 N N . GLU A 1 191 ? -17.430 6.602 11.622 1.00 93.94 191 GLU A N 1
ATOM 1593 C CA . GLU A 1 191 ? -18.232 5.383 11.738 1.00 93.94 191 GLU A CA 1
ATOM 1594 C C . GLU A 1 191 ? -17.661 4.405 12.768 1.00 93.94 191 GLU A C 1
ATOM 1596 O O . GLU A 1 191 ? -18.402 3.907 13.620 1.00 93.94 191 GLU A O 1
ATOM 1601 N N . LEU A 1 192 ? -16.345 4.165 12.755 1.00 93.81 192 LEU A N 1
ATOM 1602 C CA . LEU A 1 192 ? -15.694 3.335 13.772 1.00 93.81 192 LEU A CA 1
ATOM 1603 C C . LEU A 1 192 ? -15.883 3.909 15.179 1.00 93.81 192 LEU A C 1
ATOM 1605 O O . LEU A 1 192 ? -16.227 3.172 16.106 1.00 93.81 192 LEU A O 1
ATOM 1609 N N . ASN A 1 193 ? -15.712 5.222 15.346 1.00 94.19 193 ASN A N 1
ATOM 1610 C CA . ASN A 1 193 ? -15.952 5.892 16.621 1.00 94.19 193 ASN A CA 1
ATOM 1611 C C . ASN A 1 193 ? -17.414 5.750 17.066 1.00 94.19 193 ASN A C 1
ATOM 1613 O O . ASN A 1 193 ? -17.650 5.496 18.244 1.00 94.19 193 ASN A O 1
ATOM 1617 N N . LYS A 1 194 ? -18.392 5.843 16.153 1.00 93.88 194 LYS A N 1
ATOM 1618 C CA . LYS A 1 194 ? -19.817 5.618 16.462 1.00 93.88 194 LYS A CA 1
ATOM 1619 C C . LYS A 1 194 ? -20.069 4.197 16.973 1.00 93.88 194 LYS A C 1
ATOM 1621 O O . LYS A 1 194 ? -20.717 4.040 18.006 1.00 93.88 194 LYS A O 1
ATOM 1626 N N . ILE A 1 195 ? -19.528 3.175 16.302 1.00 94.00 195 ILE A N 1
ATOM 1627 C CA . ILE A 1 195 ? -19.670 1.762 16.707 1.00 94.00 195 ILE A CA 1
ATOM 1628 C C . ILE A 1 195 ? -19.054 1.536 18.097 1.00 94.00 195 ILE A C 1
ATOM 1630 O O . ILE A 1 195 ? -19.691 0.967 18.984 1.00 94.00 195 ILE A O 1
ATOM 1634 N N . VAL A 1 196 ? -17.833 2.032 18.308 1.00 94.06 196 VAL A N 1
ATOM 1635 C CA . VAL A 1 196 ? -17.105 1.896 19.577 1.00 94.06 196 VAL A CA 1
ATOM 1636 C C . VAL A 1 196 ? -17.815 2.638 20.711 1.00 94.06 196 VAL A C 1
ATOM 1638 O O . VAL A 1 196 ? -17.991 2.083 21.794 1.00 94.06 196 VAL A O 1
ATOM 1641 N N . LEU A 1 197 ? -18.276 3.868 20.473 1.00 93.62 197 LEU A N 1
ATOM 1642 C CA . LEU A 1 197 ? -19.018 4.647 21.466 1.00 93.62 197 LEU A CA 1
ATOM 1643 C C . LEU A 1 197 ? -20.347 3.986 21.828 1.00 93.62 197 LEU A C 1
ATOM 1645 O O . LEU A 1 197 ? -20.692 3.957 23.009 1.00 93.62 197 LEU A O 1
ATOM 1649 N N . LYS A 1 198 ? -21.065 3.415 20.853 1.00 92.94 198 LYS A N 1
ATOM 1650 C CA . LYS A 1 198 ? -22.303 2.673 21.116 1.00 92.94 198 LYS A CA 1
ATOM 1651 C C . LYS A 1 198 ? -22.062 1.532 22.108 1.00 92.94 198 LYS A C 1
ATOM 1653 O O . LYS A 1 198 ? -22.810 1.421 23.073 1.00 92.94 198 LYS A O 1
ATOM 1658 N N . TYR A 1 199 ? -20.989 0.761 21.929 1.00 92.94 199 TYR A N 1
ATOM 1659 C CA . TYR A 1 199 ? -20.606 -0.304 22.862 1.00 92.94 199 TYR A CA 1
ATOM 1660 C C . TYR A 1 199 ? -20.194 0.232 24.242 1.00 92.94 199 TYR A C 1
ATOM 1662 O O . TYR A 1 199 ? -20.689 -0.230 25.271 1.00 92.94 199 TYR A O 1
ATOM 1670 N N . ILE A 1 200 ? -19.330 1.253 24.284 1.00 92.81 200 ILE A N 1
ATOM 1671 C CA . ILE A 1 200 ? -18.862 1.862 25.540 1.00 92.81 200 ILE A CA 1
ATOM 1672 C C . ILE A 1 200 ? -20.041 2.347 26.385 1.00 92.81 200 ILE A C 1
ATOM 1674 O O . ILE A 1 200 ? -20.035 2.150 27.599 1.00 92.81 200 ILE A O 1
ATOM 1678 N N . TRP A 1 201 ? -21.062 2.933 25.758 1.00 92.50 201 TRP A N 1
ATOM 1679 C CA . TRP A 1 201 ? -22.228 3.491 26.441 1.00 92.50 201 TRP A CA 1
ATOM 1680 C C . TRP A 1 201 ? -23.455 2.565 26.465 1.00 92.50 201 TRP A C 1
ATOM 1682 O O . TRP A 1 201 ? -24.490 2.989 26.975 1.00 92.50 201 TRP A O 1
ATOM 1692 N N . GLN A 1 202 ? -23.364 1.317 25.981 1.00 89.44 202 GLN A N 1
ATOM 1693 C CA . GLN A 1 202 ? -24.500 0.372 25.896 1.00 89.44 202 GLN A CA 1
ATOM 1694 C C . GLN A 1 202 ? -25.729 0.983 25.201 1.00 89.44 202 GLN A C 1
ATOM 1696 O O . GLN A 1 202 ? -26.838 0.984 25.733 1.00 89.44 202 GLN A O 1
ATOM 1701 N N . GLY A 1 203 ? -25.509 1.647 24.067 1.00 84.94 203 GLY A N 1
ATOM 1702 C CA . GLY A 1 203 ? -26.565 2.341 23.325 1.00 84.94 203 GLY A CA 1
ATOM 1703 C C . GLY A 1 203 ? -27.110 3.613 23.988 1.00 84.94 203 GLY A C 1
ATOM 1704 O O . GLY A 1 203 ? -27.889 4.328 23.360 1.00 84.94 203 GLY A O 1
ATOM 1705 N N . LYS A 1 204 ? -26.689 3.951 25.214 1.00 87.69 204 LYS A N 1
ATOM 1706 C CA . LYS A 1 204 ? -27.068 5.201 25.888 1.00 87.69 204 LYS A CA 1
ATOM 1707 C C . LYS A 1 204 ? -26.292 6.386 25.309 1.00 87.69 204 LYS A C 1
ATOM 1709 O O . LYS A 1 204 ? -25.222 6.240 24.717 1.00 87.69 204 LYS A O 1
ATOM 1714 N N . LYS A 1 205 ? -26.816 7.597 25.518 1.00 87.88 205 LYS A N 1
ATOM 1715 C CA . LYS A 1 205 ? -26.151 8.835 25.093 1.00 87.88 205 LYS A CA 1
ATOM 1716 C C . LYS A 1 205 ? -24.810 8.999 25.817 1.00 87.88 205 LYS A C 1
ATOM 1718 O O . LYS A 1 205 ? -24.735 8.862 27.039 1.00 87.88 205 LYS A O 1
ATOM 1723 N N . ALA A 1 206 ? -23.764 9.323 25.057 1.00 89.94 206 ALA A N 1
ATOM 1724 C CA . ALA A 1 206 ? -22.433 9.560 25.599 1.00 89.94 206 ALA A CA 1
ATOM 1725 C C . ALA A 1 206 ? -22.451 10.719 26.607 1.00 89.94 206 ALA A C 1
ATOM 1727 O O . ALA A 1 206 ? -22.899 11.819 26.282 1.00 89.94 206 ALA A O 1
ATOM 1728 N N . ARG A 1 207 ? -21.950 10.473 27.822 1.00 88.94 207 ARG A N 1
ATOM 1729 C CA . ARG A 1 207 ? -21.886 11.494 28.885 1.00 88.94 207 ARG A CA 1
ATOM 1730 C C . ARG A 1 207 ? -20.619 12.344 28.815 1.00 88.94 207 ARG A C 1
ATOM 1732 O O . ARG A 1 207 ? -20.612 13.478 29.272 1.00 88.94 207 ARG A O 1
ATOM 1739 N N . ILE A 1 208 ? -19.550 11.797 28.239 1.00 90.75 208 ILE A N 1
ATOM 1740 C CA . ILE A 1 208 ? -18.227 12.425 28.163 1.00 90.75 208 ILE A CA 1
ATOM 1741 C C . ILE A 1 208 ? -17.896 12.705 26.696 1.00 90.75 208 ILE A C 1
ATOM 1743 O O . ILE A 1 208 ? -18.132 11.861 25.828 1.00 90.75 208 ILE A O 1
ATOM 1747 N N . LYS A 1 209 ? -17.328 13.886 26.416 1.00 92.19 209 LYS A N 1
ATOM 1748 C CA . LYS A 1 209 ? -16.850 14.250 25.073 1.00 92.19 209 LYS A CA 1
ATOM 1749 C C . LYS A 1 209 ? -15.764 13.267 24.616 1.00 92.19 209 LYS A C 1
ATOM 1751 O O . LYS A 1 209 ? -14.832 12.988 25.366 1.00 92.19 209 LYS A O 1
ATOM 1756 N N . LEU A 1 210 ? -15.827 12.812 23.360 1.00 92.12 210 LEU A N 1
ATOM 1757 C CA . LEU A 1 210 ? -14.879 11.832 22.802 1.00 92.12 210 LEU A CA 1
ATOM 1758 C C . LEU A 1 210 ? -13.409 12.263 22.956 1.00 92.12 210 LEU A C 1
ATOM 1760 O O . LEU A 1 210 ? -12.580 11.440 23.327 1.00 92.12 210 LEU A O 1
ATOM 1764 N N . LYS A 1 211 ? -13.101 13.553 22.751 1.00 91.38 211 LYS A N 1
ATOM 1765 C CA . LYS A 1 211 ? -11.740 14.092 22.923 1.00 91.38 211 LYS A CA 1
ATOM 1766 C C . LYS A 1 211 ? -11.177 13.847 24.330 1.00 91.38 211 LYS A C 1
ATOM 1768 O O . LYS A 1 211 ? -10.029 13.449 24.451 1.00 91.38 211 LYS A O 1
ATOM 1773 N N . LEU A 1 212 ? -11.992 14.025 25.375 1.00 92.12 212 LEU A N 1
ATOM 1774 C CA . LEU A 1 212 ? -11.591 13.768 26.767 1.00 92.12 212 LEU A CA 1
ATOM 1775 C C . LEU A 1 212 ? -11.451 12.266 27.046 1.00 92.12 212 LEU A C 1
ATOM 1777 O O . LEU A 1 212 ? -10.578 11.836 27.794 1.00 92.12 212 LEU A O 1
ATOM 1781 N N . LEU A 1 213 ? -12.296 11.450 26.413 1.00 92.06 213 LEU A N 1
ATOM 1782 C CA . LEU A 1 213 ? -12.234 9.995 26.529 1.00 92.06 213 LEU A CA 1
ATOM 1783 C C . LEU A 1 213 ? -10.939 9.431 25.922 1.00 92.06 213 LEU A C 1
ATOM 1785 O O . LEU A 1 213 ? -10.378 8.473 26.453 1.00 92.06 213 LEU A O 1
ATOM 1789 N N . GLN A 1 214 ? -10.470 10.034 24.827 1.00 93.62 214 GLN A N 1
ATOM 1790 C CA . GLN A 1 214 ? -9.238 9.668 24.126 1.00 93.62 214 GLN A CA 1
ATOM 1791 C C . GLN A 1 214 ? -7.969 10.237 24.766 1.00 93.62 214 GLN A C 1
ATOM 1793 O O . GLN A 1 214 ? -6.874 9.771 24.456 1.00 93.62 214 GLN A O 1
ATOM 1798 N N . ASP A 1 215 ? -8.096 11.225 25.651 1.00 91.88 215 ASP A N 1
ATOM 1799 C CA . ASP A 1 215 ? -6.933 11.831 26.282 1.00 91.88 215 ASP A CA 1
ATOM 1800 C C . ASP A 1 215 ? -6.219 10.851 27.229 1.00 91.88 215 ASP A C 1
ATOM 1802 O O . ASP A 1 215 ? -6.806 9.896 27.746 1.00 91.88 215 ASP A O 1
ATOM 1806 N N . ALA A 1 216 ? -4.926 11.072 27.441 1.00 89.38 216 ALA A N 1
ATOM 1807 C CA . ALA A 1 216 ? -4.079 10.245 28.281 1.00 89.38 216 ALA A CA 1
ATOM 1808 C C . ALA A 1 216 ? -4.544 10.263 29.745 1.00 89.38 216 ALA A C 1
ATOM 1810 O O . ALA A 1 216 ? -5.023 11.275 30.257 1.00 89.38 216 ALA A O 1
ATOM 1811 N N . ARG A 1 217 ? -4.317 9.147 30.449 1.00 87.50 217 ARG A N 1
ATOM 1812 C CA . ARG A 1 217 ? -4.612 9.011 31.888 1.00 87.50 217 ARG A CA 1
ATOM 1813 C C . ARG A 1 217 ? -3.903 10.073 32.731 1.00 87.50 217 ARG A C 1
ATOM 1815 O O . ARG A 1 217 ? -4.487 10.580 33.678 1.00 87.50 217 ARG A O 1
ATOM 1822 N N . THR A 1 218 ? -2.682 10.447 32.349 1.00 90.25 218 THR A N 1
ATOM 1823 C CA . THR A 1 218 ? -1.882 11.489 33.015 1.00 90.25 218 THR A CA 1
ATOM 1824 C C . THR A 1 218 ? -2.517 12.876 32.945 1.00 90.25 218 THR A C 1
ATOM 1826 O O . THR A 1 218 ? -2.280 13.695 33.822 1.00 90.25 218 THR A O 1
ATOM 1829 N N . ARG A 1 219 ? -3.349 13.134 31.929 1.00 88.88 219 ARG A N 1
ATOM 1830 C CA . ARG A 1 219 ? -4.085 14.392 31.738 1.00 88.88 219 ARG A CA 1
ATOM 1831 C C . ARG A 1 219 ? -5.544 14.304 32.205 1.00 88.88 219 ARG A C 1
ATOM 1833 O O . ARG A 1 219 ? -6.348 15.166 31.876 1.00 88.88 219 ARG A O 1
ATOM 1840 N N . GLY A 1 220 ? -5.899 13.254 32.953 1.00 85.38 220 GLY A N 1
ATOM 1841 C CA . GLY A 1 220 ? -7.261 13.034 33.455 1.00 85.38 220 GLY A CA 1
ATOM 1842 C C . GLY A 1 220 ? -8.223 12.386 32.452 1.00 85.38 220 GLY A C 1
ATOM 1843 O O . GLY A 1 220 ? -9.428 12.345 32.695 1.00 85.38 220 GLY A O 1
ATOM 1844 N N . GLY A 1 221 ? -7.721 11.868 31.327 1.00 90.56 221 GLY A N 1
ATOM 1845 C CA . GLY A 1 221 ? -8.516 11.126 30.350 1.00 90.56 221 GLY A CA 1
ATOM 1846 C C . GLY A 1 221 ? -8.608 9.621 30.630 1.00 90.56 221 GLY A C 1
ATOM 1847 O O . GLY A 1 221 ? -8.001 9.075 31.553 1.00 90.56 221 GLY A O 1
ATOM 1848 N N . PHE A 1 222 ? -9.357 8.906 29.788 1.00 89.00 222 PHE A N 1
ATOM 1849 C CA . PHE A 1 222 ? -9.532 7.447 29.903 1.00 89.00 222 PHE A CA 1
ATOM 1850 C C . PHE A 1 222 ? -8.593 6.651 28.978 1.00 89.00 222 PHE A C 1
ATOM 1852 O O . PHE A 1 222 ? -8.442 5.428 29.118 1.00 89.00 222 PHE A O 1
ATOM 1859 N N . GLY A 1 223 ? -7.919 7.345 28.061 1.00 89.69 223 GLY A N 1
ATOM 1860 C CA . GLY A 1 223 ? -6.961 6.817 27.102 1.00 89.69 223 GLY A CA 1
ATOM 1861 C C . GLY A 1 223 ? -7.584 5.971 26.000 1.00 89.69 223 GLY A C 1
ATOM 1862 O O . GLY A 1 223 ? -6.919 5.047 25.548 1.00 89.69 223 GLY A O 1
ATOM 1863 N N . LEU A 1 224 ? -8.848 6.177 25.622 1.00 93.62 224 LEU A N 1
ATOM 1864 C CA . LEU A 1 224 ? -9.457 5.460 24.496 1.00 93.62 224 LEU A CA 1
ATOM 1865 C C . LEU A 1 224 ? -8.622 5.675 23.214 1.00 93.62 224 LEU A C 1
ATOM 1867 O O . LEU A 1 224 ? -8.213 6.805 22.952 1.00 93.62 224 LEU A O 1
ATOM 1871 N N . PRO A 1 225 ? -8.374 4.642 22.389 1.00 93.56 225 PRO A N 1
ATOM 1872 C CA . PRO A 1 225 ? -7.607 4.823 21.165 1.00 93.56 225 PRO A CA 1
ATOM 1873 C C . PRO A 1 225 ? -8.233 5.850 20.218 1.00 93.56 225 PRO A C 1
ATOM 1875 O O . PRO A 1 225 ? -9.437 5.824 19.954 1.00 93.56 225 PRO A O 1
ATOM 1878 N N . ASN A 1 226 ? -7.400 6.734 19.672 1.00 93.50 226 ASN A N 1
ATOM 1879 C CA . ASN A 1 226 ? -7.782 7.600 18.565 1.00 93.50 226 ASN A CA 1
ATOM 1880 C C . ASN A 1 226 ? -7.321 6.969 17.247 1.00 93.50 226 ASN A C 1
ATOM 1882 O O . ASN A 1 226 ? -6.141 7.020 16.900 1.00 93.50 226 ASN A O 1
ATOM 1886 N N . TRP A 1 227 ? -8.266 6.370 16.524 1.00 92.88 227 TRP A N 1
ATOM 1887 C CA . TRP A 1 227 ? -8.000 5.624 15.294 1.00 92.88 227 TRP A CA 1
ATOM 1888 C C . TRP A 1 227 ? -7.329 6.462 14.200 1.00 92.88 227 TRP A C 1
ATOM 1890 O O . TRP A 1 227 ? -6.469 5.937 13.499 1.00 92.88 227 TRP A O 1
ATOM 1900 N N . GLU A 1 228 ? -7.674 7.750 14.078 1.00 91.38 228 GLU A N 1
ATOM 1901 C CA . GLU A 1 228 ? -7.077 8.643 13.074 1.00 91.38 228 GLU A CA 1
ATOM 1902 C C . GLU A 1 228 ? -5.598 8.906 13.390 1.00 91.38 228 GLU A C 1
ATOM 1904 O O . GLU A 1 228 ? -4.755 8.788 12.503 1.00 91.38 228 GLU A O 1
ATOM 1909 N N . LEU A 1 229 ? -5.268 9.161 14.664 1.00 90.38 229 LEU A N 1
ATOM 1910 C CA . LEU A 1 229 ? -3.878 9.360 15.096 1.00 90.38 229 LEU A CA 1
ATOM 1911 C C . LEU A 1 229 ? -3.031 8.097 14.893 1.00 90.38 229 LEU A C 1
ATOM 1913 O O . LEU A 1 229 ? -1.904 8.183 14.408 1.00 90.38 229 LEU A O 1
ATOM 1917 N N . TYR A 1 230 ? -3.569 6.916 15.219 1.00 91.75 230 TYR A N 1
ATOM 1918 C CA . TYR A 1 230 ? -2.870 5.647 14.975 1.00 91.75 230 TYR A CA 1
ATOM 1919 C C . TYR A 1 230 ? -2.643 5.387 13.482 1.00 91.75 230 TYR A C 1
ATOM 1921 O O . TYR A 1 230 ? -1.570 4.922 13.101 1.00 91.75 230 TYR A O 1
ATOM 1929 N N . TYR A 1 231 ? -3.625 5.706 12.636 1.00 90.62 231 TYR A N 1
ATOM 1930 C CA . TYR A 1 231 ? -3.496 5.600 11.185 1.00 90.62 231 TYR A CA 1
ATOM 1931 C C . TYR A 1 231 ? -2.421 6.549 10.641 1.00 90.62 231 TYR A C 1
ATOM 1933 O O . TYR A 1 231 ? -1.545 6.121 9.892 1.00 90.62 231 TYR A O 1
ATOM 1941 N N . GLN A 1 232 ? -2.430 7.817 11.060 1.00 86.00 232 GLN A N 1
ATOM 1942 C CA . GLN A 1 232 ? -1.403 8.792 10.678 1.00 86.00 232 GLN A CA 1
ATOM 1943 C C . GLN A 1 232 ? -0.005 8.326 11.099 1.00 86.00 232 GLN A C 1
ATOM 1945 O O . GLN A 1 232 ? 0.910 8.323 10.279 1.00 86.00 232 GLN A O 1
ATOM 1950 N N . ALA A 1 233 ? 0.150 7.850 12.337 1.00 88.19 233 ALA A N 1
ATOM 1951 C CA . ALA A 1 233 ? 1.418 7.319 12.830 1.00 88.19 233 ALA A CA 1
ATOM 1952 C C . ALA A 1 233 ? 1.901 6.103 12.018 1.00 88.19 233 ALA A C 1
ATOM 1954 O O . ALA A 1 233 ? 3.079 6.027 11.667 1.00 88.19 233 ALA A O 1
ATOM 1955 N N . ALA A 1 234 ? 1.003 5.174 11.672 1.00 87.44 234 ALA A N 1
ATOM 1956 C CA . ALA A 1 234 ? 1.340 4.023 10.834 1.00 87.44 234 ALA A CA 1
ATOM 1957 C C . ALA A 1 234 ? 1.814 4.451 9.434 1.00 87.44 234 ALA A C 1
ATOM 1959 O O . ALA A 1 234 ? 2.826 3.945 8.949 1.00 87.44 234 ALA A O 1
ATOM 1960 N N . ASN A 1 235 ? 1.156 5.435 8.817 1.00 84.94 235 ASN A N 1
ATOM 1961 C CA . ASN A 1 235 ? 1.574 5.974 7.520 1.00 84.94 235 ASN A CA 1
ATOM 1962 C C . ASN A 1 235 ? 2.930 6.685 7.586 1.00 84.94 235 ASN A C 1
ATOM 1964 O O . ASN A 1 235 ? 3.740 6.551 6.671 1.00 84.94 235 ASN A O 1
ATOM 1968 N N . LEU A 1 236 ? 3.227 7.388 8.680 1.00 82.62 236 LEU A N 1
ATOM 1969 C CA . LEU A 1 236 ? 4.548 7.985 8.886 1.00 82.62 236 LEU A CA 1
ATOM 1970 C C . LEU A 1 236 ? 5.645 6.923 9.039 1.00 82.62 236 LEU A C 1
ATOM 1972 O O . LEU A 1 236 ? 6.755 7.123 8.547 1.00 82.62 236 LEU A O 1
ATOM 1976 N N . MET A 1 237 ? 5.348 5.768 9.651 1.00 81.94 237 MET A N 1
ATOM 1977 C CA . MET A 1 237 ? 6.298 4.648 9.660 1.00 81.94 237 MET A CA 1
ATOM 1978 C C . MET A 1 237 ? 6.590 4.144 8.245 1.00 81.94 237 MET A C 1
ATOM 1980 O O . MET A 1 237 ? 7.751 3.909 7.918 1.00 81.94 237 MET A O 1
ATOM 1984 N N . TRP A 1 238 ? 5.569 4.039 7.390 1.00 78.19 238 TRP A N 1
ATOM 1985 C CA . TRP A 1 238 ? 5.758 3.712 5.974 1.00 78.19 238 TRP A CA 1
ATOM 1986 C C . TRP A 1 238 ? 6.628 4.746 5.259 1.00 78.19 238 TRP A C 1
ATOM 1988 O O . TRP A 1 238 ? 7.605 4.372 4.614 1.00 78.19 238 TRP A O 1
ATOM 1998 N N . ALA A 1 239 ? 6.342 6.037 5.441 1.00 75.62 239 ALA A N 1
ATOM 1999 C CA . ALA A 1 239 ? 7.138 7.115 4.858 1.00 75.62 239 ALA A CA 1
ATOM 2000 C C . ALA A 1 239 ? 8.612 7.056 5.303 1.00 75.62 239 ALA A C 1
ATOM 2002 O O . ALA A 1 239 ? 9.514 7.168 4.476 1.00 75.62 239 ALA A O 1
ATOM 2003 N N . LYS A 1 240 ? 8.881 6.793 6.588 1.00 79.56 240 LYS A N 1
ATOM 2004 C CA . LYS A 1 240 ? 10.245 6.603 7.113 1.00 79.56 240 LYS A CA 1
ATOM 2005 C C . LYS A 1 240 ? 10.965 5.425 6.444 1.00 79.56 240 LYS A C 1
ATOM 2007 O O . LYS A 1 240 ? 12.130 5.544 6.054 1.00 79.56 240 LYS A O 1
ATOM 2012 N N . GLU A 1 241 ? 10.300 4.278 6.327 1.00 72.12 241 GLU A N 1
ATOM 2013 C CA . GLU A 1 241 ? 10.869 3.089 5.677 1.00 72.12 241 GLU A CA 1
ATOM 2014 C C . GLU A 1 241 ? 11.185 3.352 4.196 1.00 72.12 241 GLU A C 1
ATOM 2016 O O . GLU A 1 241 ? 12.206 2.883 3.695 1.00 72.12 241 GLU A O 1
ATOM 2021 N N . TRP A 1 242 ? 10.362 4.161 3.524 1.00 70.00 242 TRP A N 1
ATOM 2022 C CA . TRP A 1 242 ? 10.565 4.576 2.133 1.00 70.00 242 TRP A CA 1
ATOM 2023 C C . TRP A 1 242 ? 11.745 5.544 1.985 1.00 70.00 242 TRP A C 1
ATOM 2025 O O . TRP A 1 242 ? 12.607 5.331 1.135 1.00 70.00 242 TRP A O 1
ATOM 2035 N N . ILE A 1 243 ? 11.848 6.558 2.852 1.00 68.12 243 ILE A N 1
ATOM 2036 C CA . ILE A 1 243 ? 12.949 7.541 2.833 1.00 68.12 243 ILE A CA 1
ATOM 2037 C C . ILE A 1 243 ? 14.299 6.874 3.111 1.00 68.12 243 ILE A C 1
ATOM 2039 O O . ILE A 1 243 ? 15.306 7.233 2.510 1.00 68.12 243 ILE A O 1
ATOM 2043 N N . THR A 1 244 ? 14.336 5.885 4.006 1.00 71.12 244 THR A N 1
ATOM 2044 C CA . THR A 1 244 ? 15.596 5.208 4.351 1.00 71.12 244 THR A CA 1
ATOM 2045 C C . THR A 1 244 ? 16.100 4.251 3.267 1.00 71.12 244 THR A C 1
ATOM 2047 O O . THR A 1 244 ? 17.246 3.823 3.355 1.00 71.12 244 THR A O 1
ATOM 2050 N N . LEU A 1 245 ? 15.288 3.914 2.251 1.00 66.12 245 LEU A N 1
ATOM 2051 C CA . LEU A 1 245 ? 15.648 3.099 1.073 1.00 66.12 245 LEU A CA 1
ATOM 2052 C C . LEU A 1 245 ? 16.312 1.738 1.380 1.00 66.12 245 LEU A C 1
ATOM 2054 O O . LEU A 1 245 ? 16.899 1.115 0.499 1.00 66.12 245 LEU A O 1
ATOM 2058 N N . ARG A 1 246 ? 16.205 1.232 2.614 1.00 65.06 246 ARG A N 1
ATOM 2059 C CA . ARG A 1 246 ? 16.883 -0.007 3.041 1.00 65.06 246 ARG A CA 1
ATOM 2060 C C . ARG A 1 246 ? 16.213 -1.280 2.520 1.00 65.06 246 ARG A C 1
ATOM 2062 O O . ARG A 1 246 ? 16.860 -2.317 2.420 1.00 65.06 246 ARG A O 1
ATOM 2069 N N . LYS A 1 247 ? 14.915 -1.232 2.197 1.00 65.06 247 LYS A N 1
ATOM 2070 C CA . LYS A 1 247 ? 14.117 -2.407 1.803 1.00 65.06 247 LYS A CA 1
ATOM 2071 C C . LYS A 1 247 ? 13.935 -2.497 0.286 1.00 65.06 247 LYS A C 1
ATOM 2073 O O . LYS A 1 247 ? 13.046 -1.872 -0.285 1.00 65.06 247 LYS A O 1
ATOM 2078 N N . THR A 1 248 ? 14.707 -3.371 -0.358 1.00 56.81 248 THR A N 1
ATOM 2079 C CA . THR A 1 248 ? 14.670 -3.635 -1.814 1.00 56.81 248 THR A CA 1
ATOM 2080 C C . THR A 1 248 ? 13.307 -4.103 -2.339 1.00 56.81 248 THR A C 1
ATOM 2082 O O . THR A 1 248 ? 12.906 -3.701 -3.425 1.00 56.81 248 THR A O 1
ATOM 2085 N N . LYS A 1 249 ? 12.542 -4.884 -1.559 1.00 58.91 249 LYS A N 1
ATOM 2086 C CA . LYS A 1 249 ? 11.181 -5.337 -1.933 1.00 58.91 249 LYS A CA 1
ATOM 2087 C C . LYS A 1 249 ? 10.163 -4.199 -2.053 1.00 58.91 249 LYS A C 1
ATOM 2089 O O . LYS A 1 249 ? 9.176 -4.295 -2.776 1.00 58.91 249 LYS A O 1
ATOM 2094 N N . LEU A 1 250 ? 10.383 -3.134 -1.299 1.00 60.69 250 LEU A N 1
ATOM 2095 C CA . LEU A 1 250 ? 9.497 -1.984 -1.253 1.00 60.69 250 LEU A CA 1
ATOM 2096 C C . LEU A 1 250 ? 9.824 -1.016 -2.402 1.00 60.69 250 LEU A C 1
ATOM 2098 O O . LEU A 1 250 ? 8.920 -0.550 -3.081 1.00 60.69 250 LEU A O 1
ATOM 2102 N N . LEU A 1 251 ? 11.110 -0.899 -2.740 1.00 56.88 251 LEU A N 1
ATOM 2103 C CA . LEU A 1 251 ? 11.610 -0.280 -3.973 1.00 56.88 251 LEU A CA 1
ATOM 2104 C C . LEU A 1 251 ? 11.090 -0.953 -5.258 1.00 56.88 251 LEU A C 1
ATOM 2106 O O . LEU A 1 251 ? 10.823 -0.274 -6.244 1.00 56.88 251 LEU A O 1
ATOM 2110 N N . THR A 1 252 ? 10.902 -2.279 -5.267 1.00 55.53 252 THR A N 1
ATOM 2111 C CA . THR A 1 252 ? 10.315 -2.973 -6.430 1.00 55.53 252 THR A CA 1
ATOM 2112 C C . THR A 1 252 ? 8.825 -2.679 -6.622 1.00 55.53 252 THR A C 1
ATOM 2114 O O . THR A 1 252 ? 8.355 -2.705 -7.757 1.00 55.53 252 THR A O 1
ATOM 2117 N N . LEU A 1 253 ? 8.088 -2.365 -5.546 1.00 58.06 253 LEU A N 1
ATOM 2118 C CA . LEU A 1 253 ? 6.679 -1.947 -5.627 1.00 58.06 253 LEU A CA 1
ATOM 2119 C C . LEU A 1 253 ? 6.526 -0.530 -6.207 1.00 58.06 253 LEU A C 1
ATOM 2121 O O . LEU A 1 253 ? 5.481 -0.216 -6.768 1.00 58.06 253 LEU A O 1
ATOM 2125 N N . GLU A 1 254 ? 7.559 0.312 -6.108 1.00 55.22 254 GLU A N 1
ATOM 2126 C CA . GLU A 1 254 ? 7.569 1.680 -6.651 1.00 55.22 254 GLU A CA 1
ATOM 2127 C C . GLU A 1 254 ? 7.742 1.728 -8.180 1.00 55.22 254 GLU A C 1
ATOM 2129 O O . GLU A 1 254 ? 7.400 2.731 -8.808 1.00 55.22 254 GLU A O 1
ATOM 2134 N N . GLY A 1 255 ? 8.221 0.637 -8.787 1.00 52.12 255 GLY A N 1
ATOM 2135 C CA . GLY A 1 255 ? 8.553 0.563 -10.205 1.00 52.12 255 GLY A CA 1
ATOM 2136 C C . GLY A 1 255 ? 9.937 1.147 -10.503 1.00 52.12 255 GLY A C 1
ATOM 2137 O O . GLY A 1 255 ? 10.223 2.310 -10.233 1.00 52.12 255 GLY A O 1
ATOM 2138 N N . HIS A 1 256 ? 10.797 0.342 -11.129 1.00 43.84 256 HIS A N 1
ATOM 2139 C CA . HIS A 1 256 ? 12.158 0.722 -11.534 1.00 43.84 256 HIS A CA 1
ATOM 2140 C C . HIS A 1 256 ? 12.230 1.830 -12.614 1.00 43.84 256 HIS A C 1
ATOM 2142 O O . HIS A 1 256 ? 13.325 2.279 -12.934 1.00 43.84 256 HIS A O 1
ATOM 2148 N N . ASP A 1 257 ? 11.090 2.288 -13.149 1.00 45.12 257 ASP A N 1
ATOM 2149 C CA . ASP A 1 257 ? 11.001 3.172 -14.325 1.00 45.12 257 ASP A CA 1
ATOM 2150 C C . ASP A 1 257 ? 10.748 4.660 -13.986 1.00 45.12 257 ASP A C 1
ATOM 2152 O O . ASP A 1 257 ? 10.482 5.468 -14.879 1.00 45.12 257 ASP A O 1
ATOM 2156 N N . LEU A 1 258 ? 10.771 5.056 -12.710 1.00 53.66 258 LEU A N 1
ATOM 2157 C CA . LEU A 1 258 ? 10.618 6.465 -12.338 1.00 53.66 258 LEU A CA 1
ATOM 2158 C C . LEU A 1 258 ? 11.903 7.246 -12.663 1.00 53.66 258 LEU A C 1
ATOM 2160 O O . LEU A 1 258 ? 12.968 6.960 -12.122 1.00 53.66 258 LEU A O 1
ATOM 2164 N N . LEU A 1 259 ? 11.779 8.271 -13.514 1.00 47.84 259 LEU A N 1
ATOM 2165 C CA . LEU A 1 259 ? 12.878 9.160 -13.936 1.00 47.84 259 LEU A CA 1
ATOM 2166 C C . LEU A 1 259 ? 13.567 9.858 -12.743 1.00 47.84 259 LEU A C 1
ATOM 2168 O O . LEU A 1 259 ? 14.749 10.177 -12.802 1.00 47.84 259 LEU A O 1
ATOM 2172 N N . LEU A 1 260 ? 12.821 10.051 -11.650 1.00 54.19 260 LEU A N 1
ATOM 2173 C CA . LEU A 1 260 ? 13.264 10.543 -10.346 1.00 54.19 260 LEU A CA 1
ATOM 2174 C C . LEU A 1 260 ? 12.622 9.681 -9.255 1.00 54.19 260 LEU A C 1
ATOM 2176 O O . LEU A 1 260 ? 11.424 9.404 -9.304 1.00 54.19 260 LEU A O 1
ATOM 2180 N N . ARG A 1 261 ? 13.401 9.263 -8.254 1.00 59.47 261 ARG A N 1
ATOM 2181 C CA . ARG A 1 261 ? 12.882 8.498 -7.109 1.00 59.47 261 ARG A CA 1
ATOM 2182 C C . ARG A 1 261 ? 11.967 9.369 -6.243 1.00 59.47 261 ARG A C 1
ATOM 2184 O O . ARG A 1 261 ? 12.138 10.582 -6.164 1.00 59.47 261 ARG A O 1
ATOM 2191 N N . TRP A 1 262 ? 11.023 8.738 -5.548 1.00 62.97 262 TRP A N 1
ATOM 2192 C CA . TRP A 1 262 ? 9.943 9.411 -4.814 1.00 62.97 262 TRP A CA 1
ATOM 2193 C C . TRP A 1 262 ? 10.431 10.431 -3.759 1.00 62.97 262 TRP A C 1
ATOM 2195 O O . TRP A 1 262 ? 9.827 11.486 -3.586 1.00 62.97 262 TRP A O 1
ATOM 2205 N N . HIS A 1 263 ? 11.577 10.171 -3.116 1.00 60.62 263 HIS A N 1
ATOM 2206 C CA . HIS A 1 263 ? 12.203 11.086 -2.151 1.00 60.62 263 HIS A CA 1
ATOM 2207 C C . HIS A 1 263 ? 12.654 12.421 -2.756 1.00 60.62 263 HIS A C 1
ATOM 2209 O O . HIS A 1 263 ? 12.701 13.416 -2.040 1.00 60.62 263 HIS A O 1
ATOM 2215 N N . ALA A 1 264 ? 12.935 12.477 -4.062 1.00 59.84 264 ALA A N 1
ATOM 2216 C CA . ALA A 1 264 ? 13.232 13.740 -4.727 1.00 59.84 264 ALA A CA 1
ATOM 2217 C C . ALA A 1 264 ? 12.001 14.665 -4.701 1.00 59.84 264 ALA A C 1
ATOM 2219 O O . ALA A 1 264 ? 12.130 15.863 -4.480 1.00 59.84 264 ALA A O 1
ATOM 2220 N N . PHE A 1 265 ? 10.790 14.113 -4.823 1.00 61.44 265 PHE A N 1
ATOM 2221 C CA . PHE A 1 265 ? 9.551 14.900 -4.803 1.00 61.44 265 PHE A CA 1
ATOM 2222 C C . PHE A 1 265 ? 9.174 15.426 -3.413 1.00 61.44 265 PHE A C 1
ATOM 2224 O O . PHE A 1 265 ? 8.435 16.400 -3.332 1.00 61.44 265 PHE A O 1
ATOM 2231 N N . LEU A 1 266 ? 9.683 14.824 -2.330 1.00 59.44 266 LEU A N 1
ATOM 2232 C CA . LEU A 1 266 ? 9.538 15.376 -0.975 1.00 59.44 266 LEU A CA 1
ATOM 2233 C C . LEU A 1 266 ? 10.388 16.641 -0.775 1.00 59.44 266 LEU A C 1
ATOM 2235 O O . LEU A 1 266 ? 10.071 17.442 0.096 1.00 59.44 266 LEU A O 1
ATOM 2239 N N . TRP A 1 267 ? 11.459 16.803 -1.560 1.00 58.09 267 TRP A N 1
ATOM 2240 C CA . TRP A 1 267 ? 12.409 17.913 -1.444 1.00 58.09 267 TRP A CA 1
ATOM 2241 C C . TRP A 1 267 ? 12.138 19.048 -2.440 1.00 58.09 267 TRP A C 1
ATOM 2243 O O . TRP A 1 267 ? 12.390 20.211 -2.142 1.00 58.09 267 TRP A O 1
ATOM 2253 N N . TYR A 1 268 ? 11.614 18.725 -3.626 1.00 54.72 268 TYR A N 1
ATOM 2254 C CA . TYR A 1 268 ? 11.239 19.710 -4.641 1.00 54.72 268 TYR A CA 1
ATOM 2255 C C . TYR A 1 268 ? 9.749 20.057 -4.526 1.00 54.72 268 TYR A C 1
ATOM 2257 O O . TYR A 1 268 ? 8.896 19.422 -5.151 1.00 54.72 268 TYR A O 1
ATOM 2265 N N . GLU A 1 269 ? 9.427 21.081 -3.736 1.00 47.69 269 GLU A N 1
ATOM 2266 C CA . GLU A 1 269 ? 8.089 21.675 -3.727 1.00 47.69 269 GLU A CA 1
ATOM 2267 C C . GLU A 1 269 ? 7.735 22.193 -5.136 1.00 47.69 269 GLU A C 1
ATOM 2269 O O . GLU A 1 269 ? 8.387 23.078 -5.684 1.00 47.69 269 GLU A O 1
ATOM 2274 N N . GLY A 1 270 ? 6.673 21.649 -5.740 1.00 51.78 270 GLY A N 1
ATOM 2275 C CA . GLY A 1 270 ? 5.906 22.400 -6.738 1.00 51.78 270 GLY A CA 1
ATOM 2276 C C . GLY A 1 270 ? 6.302 22.307 -8.217 1.00 51.78 270 GLY A C 1
ATOM 2277 O O . GLY A 1 270 ? 6.263 23.321 -8.909 1.00 51.78 270 GLY A O 1
ATOM 2278 N N . THR A 1 271 ? 6.539 21.120 -8.788 1.00 45.38 271 THR A N 1
ATOM 2279 C CA . THR A 1 271 ? 6.482 20.973 -10.262 1.00 45.38 271 THR A CA 1
ATOM 2280 C C . THR A 1 271 ? 5.234 20.224 -10.732 1.00 45.38 271 THR A C 1
ATOM 2282 O O . THR A 1 271 ? 4.839 19.202 -10.178 1.00 45.38 271 THR A O 1
ATOM 2285 N N . LYS A 1 272 ? 4.588 20.736 -11.791 1.00 49.41 272 LYS A N 1
ATOM 2286 C CA . LYS A 1 272 ? 3.331 20.244 -12.405 1.00 49.41 272 LYS A CA 1
ATOM 2287 C C . LYS A 1 272 ? 3.389 18.798 -12.954 1.00 49.41 272 LYS A C 1
ATOM 2289 O O . LYS A 1 272 ? 2.412 18.318 -13.520 1.00 49.41 272 LYS A O 1
ATOM 2294 N N . SER A 1 273 ? 4.493 18.073 -12.762 1.00 46.78 273 SER A N 1
ATOM 2295 C CA . SER A 1 273 ? 4.692 16.666 -13.147 1.00 46.78 273 SER A CA 1
ATOM 2296 C C . SER A 1 273 ? 4.018 15.651 -12.198 1.00 46.78 273 SER A C 1
ATOM 2298 O O . SER A 1 273 ? 4.030 14.448 -12.464 1.00 46.78 273 SER A O 1
ATOM 2300 N N . GLN A 1 274 ? 3.349 16.111 -11.131 1.00 52.84 274 GLN A N 1
ATOM 2301 C CA . GLN A 1 274 ? 2.727 15.276 -10.085 1.00 52.84 274 GLN A CA 1
ATOM 2302 C C . GLN A 1 274 ? 1.531 14.403 -10.521 1.00 52.84 274 GLN A C 1
ATOM 2304 O O . GLN A 1 274 ? 1.085 13.549 -9.753 1.00 52.84 274 GLN A O 1
ATOM 2309 N N . GLY A 1 275 ? 0.998 14.563 -11.736 1.00 54.03 275 GLY A N 1
ATOM 2310 C CA . GLY A 1 275 ? -0.179 13.804 -12.182 1.00 54.03 275 GLY A CA 1
ATOM 2311 C C . GLY A 1 275 ? 0.044 12.288 -12.276 1.00 54.03 275 GLY A C 1
ATOM 2312 O O . GLY A 1 275 ? -0.906 11.522 -12.167 1.00 54.03 275 GLY A O 1
ATOM 2313 N N . TYR A 1 276 ? 1.279 11.816 -12.487 1.00 56.62 276 TYR A N 1
ATOM 2314 C CA . TYR A 1 276 ? 1.603 10.377 -12.470 1.00 56.62 276 TYR A CA 1
ATOM 2315 C C . TYR A 1 276 ? 1.768 9.826 -11.049 1.00 56.62 276 TYR A C 1
ATOM 2317 O O . TYR A 1 276 ? 1.277 8.750 -10.734 1.00 56.62 276 TYR A O 1
ATOM 2325 N N . PHE A 1 277 ? 2.390 10.606 -10.175 1.00 55.03 277 PHE A N 1
ATOM 2326 C CA . PHE A 1 277 ? 2.646 10.269 -8.777 1.00 55.03 277 PHE A CA 1
ATOM 2327 C C . PHE A 1 277 ? 1.354 10.114 -7.960 1.00 55.03 277 PHE A C 1
ATOM 2329 O O . PHE A 1 277 ? 1.191 9.157 -7.209 1.00 55.03 277 PHE A O 1
ATOM 2336 N N . ARG A 1 278 ? 0.381 11.010 -8.181 1.00 54.62 278 ARG A N 1
ATOM 2337 C CA . ARG A 1 278 ? -0.949 10.938 -7.551 1.00 54.62 278 ARG A CA 1
ATOM 2338 C C . ARG A 1 278 ? -1.826 9.799 -8.082 1.00 54.62 278 ARG A C 1
ATOM 2340 O O . ARG A 1 278 ? -2.842 9.500 -7.472 1.00 54.62 278 ARG A O 1
ATOM 2347 N N . ARG A 1 279 ? -1.463 9.153 -9.201 1.00 58.44 279 ARG A N 1
ATOM 2348 C CA . ARG A 1 279 ? -2.232 8.012 -9.737 1.00 58.44 279 ARG A CA 1
ATOM 2349 C C . ARG A 1 279 ? -2.041 6.737 -8.921 1.00 58.44 279 ARG A C 1
ATOM 2351 O O . ARG A 1 279 ? -2.896 5.858 -8.975 1.00 58.44 279 ARG A O 1
ATOM 2358 N N . HIS A 1 280 ? -0.943 6.618 -8.176 1.00 63.94 280 HIS A N 1
ATOM 2359 C CA . HIS A 1 280 ? -0.710 5.455 -7.335 1.00 63.94 280 HIS A CA 1
ATOM 2360 C C . HIS A 1 280 ? -1.307 5.687 -5.937 1.00 63.94 280 HIS A C 1
ATOM 2362 O O . HIS A 1 280 ? -0.934 6.601 -5.215 1.00 63.94 280 HIS A O 1
ATOM 2368 N N . TYR A 1 281 ? -2.251 4.842 -5.548 1.00 64.81 281 TYR A N 1
ATOM 2369 C CA . TYR A 1 281 ? -3.107 4.966 -4.362 1.00 64.81 281 TYR A CA 1
ATOM 2370 C C . TYR A 1 281 ? -2.355 4.962 -3.019 1.00 64.81 281 TYR A C 1
ATOM 2372 O O . TYR A 1 281 ? -2.633 5.799 -2.160 1.00 64.81 281 TYR A O 1
ATOM 2380 N N . ILE A 1 282 ? -1.384 4.058 -2.828 1.00 66.75 282 ILE A N 1
ATOM 2381 C CA . ILE A 1 282 ? -0.538 4.043 -1.615 1.00 66.75 282 ILE A CA 1
ATOM 2382 C C . ILE A 1 282 ? 0.266 5.339 -1.540 1.00 66.75 282 ILE A C 1
ATOM 2384 O O . ILE A 1 282 ? 0.323 5.996 -0.506 1.00 66.75 282 ILE A O 1
ATOM 2388 N N . GLN A 1 283 ? 0.823 5.724 -2.682 1.00 68.62 283 GLN A N 1
ATOM 2389 C CA . GLN A 1 283 ? 1.673 6.891 -2.870 1.00 68.62 283 GLN A CA 1
ATOM 2390 C C . GLN A 1 283 ? 0.886 8.175 -2.564 1.00 68.62 283 GLN A C 1
ATOM 2392 O O . GLN A 1 283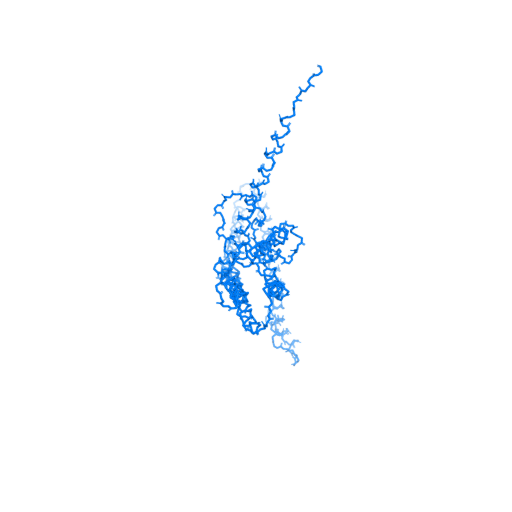 ? 1.289 8.961 -1.717 1.00 68.62 283 GLN A O 1
ATOM 2397 N N . GLU A 1 284 ? -0.305 8.342 -3.132 1.00 68.75 284 GLU A N 1
ATOM 2398 C CA . GLU A 1 284 ? -1.180 9.476 -2.837 1.00 68.75 284 GLU A CA 1
ATOM 2399 C C . GLU A 1 284 ? -1.584 9.528 -1.353 1.00 68.75 284 GLU A C 1
ATOM 2401 O O . GLU A 1 284 ? -1.575 10.598 -0.744 1.00 68.75 284 GLU A O 1
ATOM 2406 N N . SER A 1 285 ? -1.896 8.381 -0.739 1.00 68.44 285 SER A N 1
ATOM 2407 C CA . SER A 1 285 ? -2.273 8.330 0.679 1.00 68.44 285 SER A CA 1
ATOM 2408 C C . SER A 1 285 ? -1.137 8.753 1.615 1.00 68.44 285 SER A C 1
ATOM 2410 O O . SER A 1 285 ? -1.361 9.508 2.563 1.00 68.44 285 SER A O 1
ATOM 2412 N N . LEU A 1 286 ? 0.087 8.307 1.326 1.00 70.62 286 LEU A N 1
ATOM 2413 C CA . LEU A 1 286 ? 1.280 8.657 2.086 1.00 70.62 286 LEU A CA 1
ATOM 2414 C C . LEU A 1 286 ? 1.661 10.120 1.860 1.00 70.62 286 LEU A C 1
ATOM 2416 O O . LEU A 1 286 ? 1.961 10.803 2.833 1.00 70.62 286 LEU A O 1
ATOM 2420 N N . TRP A 1 287 ? 1.571 10.616 0.620 1.00 70.00 287 TRP A N 1
ATOM 2421 C CA . TRP A 1 287 ? 1.812 12.025 0.296 1.00 70.00 287 TRP A CA 1
ATOM 2422 C C . TRP A 1 287 ? 0.881 12.953 1.071 1.00 70.00 287 TRP A C 1
ATOM 2424 O O . TRP A 1 287 ? 1.343 13.869 1.736 1.00 70.00 287 TRP A O 1
ATOM 2434 N N . LEU A 1 288 ? -0.431 12.704 1.029 1.00 71.25 288 LEU A N 1
ATOM 2435 C CA . LEU A 1 288 ? -1.413 13.560 1.699 1.00 71.25 288 LEU A CA 1
A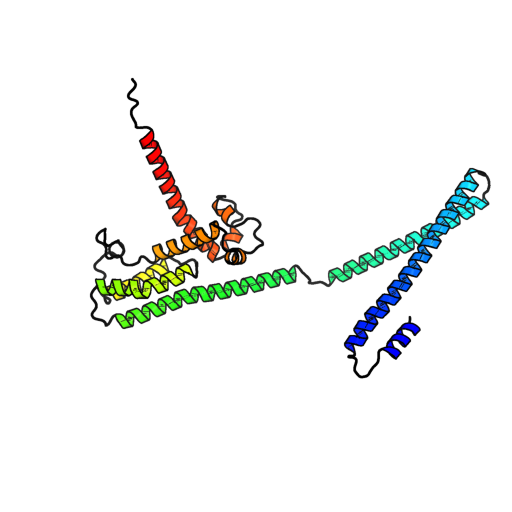TOM 2436 C C . LEU A 1 288 ? -1.235 13.557 3.218 1.00 71.25 288 LEU A C 1
ATOM 2438 O O . LEU A 1 288 ? -1.405 14.588 3.868 1.00 71.25 288 LEU A O 1
ATOM 2442 N N . ASN A 1 289 ? -0.888 12.405 3.796 1.00 69.69 289 ASN A N 1
ATOM 2443 C CA . ASN A 1 289 ? -0.581 12.327 5.220 1.00 69.69 289 ASN A CA 1
ATOM 2444 C C . ASN A 1 289 ? 0.747 13.018 5.556 1.00 69.69 289 ASN A C 1
ATOM 2446 O O . ASN A 1 289 ? 0.820 13.693 6.580 1.00 69.69 289 ASN A O 1
ATOM 2450 N N . TRP A 1 290 ? 1.761 12.907 4.694 1.00 71.00 290 TRP A N 1
ATOM 2451 C CA . TRP A 1 290 ? 3.021 13.638 4.823 1.00 71.00 290 TRP A CA 1
ATOM 2452 C C . TRP A 1 290 ? 2.794 15.149 4.761 1.00 71.00 290 TRP A C 1
ATOM 2454 O O . TRP A 1 290 ? 3.211 15.863 5.659 1.00 71.00 290 TRP A O 1
ATOM 2464 N N . GLU A 1 291 ? 2.059 15.646 3.772 1.00 71.69 291 GLU A N 1
ATOM 2465 C CA . GLU A 1 291 ? 1.712 17.064 3.649 1.00 71.69 291 GLU A CA 1
ATOM 2466 C C . GLU A 1 291 ? 0.925 17.555 4.878 1.00 71.69 291 GLU A C 1
ATOM 2468 O O . GLU A 1 291 ? 1.224 18.602 5.442 1.00 71.69 291 GLU A O 1
ATOM 2473 N N . LYS A 1 292 ? -0.027 16.759 5.384 1.00 71.50 292 LYS A N 1
ATOM 2474 C CA . LYS A 1 292 ? -0.839 17.116 6.560 1.00 71.50 292 LYS A CA 1
ATOM 2475 C C . LYS A 1 292 ? -0.047 17.154 7.874 1.00 71.50 292 LYS A C 1
ATOM 2477 O O . LYS A 1 292 ? -0.386 17.964 8.742 1.00 71.50 292 LYS A O 1
ATOM 2482 N N . GLU A 1 293 ? 0.922 16.259 8.062 1.00 67.31 293 GLU A N 1
ATOM 2483 C CA . GLU A 1 293 ? 1.648 16.092 9.333 1.00 67.31 293 GLU A CA 1
ATOM 2484 C C . GLU A 1 293 ? 3.049 16.714 9.315 1.00 67.31 293 GLU A C 1
ATOM 2486 O O . GLU A 1 293 ? 3.433 17.364 10.285 1.00 67.31 293 GLU A O 1
ATOM 2491 N N . CYS A 1 294 ? 3.805 16.579 8.226 1.00 62.34 294 CYS A N 1
ATOM 2492 C CA . CYS A 1 294 ? 5.160 17.116 8.121 1.00 62.34 294 CYS A CA 1
ATOM 2493 C C . CYS A 1 294 ? 5.185 18.625 7.907 1.00 62.34 294 CYS A C 1
ATOM 2495 O O . CYS A 1 294 ? 6.048 19.257 8.497 1.00 62.34 294 CYS A O 1
ATOM 2497 N N . VAL A 1 295 ? 4.223 19.232 7.197 1.00 58.94 295 VAL A N 1
ATOM 2498 C CA . VAL A 1 295 ? 4.115 20.707 7.161 1.00 58.94 295 VAL A CA 1
ATOM 2499 C C . VAL A 1 295 ? 3.933 21.247 8.581 1.00 58.94 295 VAL A C 1
ATOM 2501 O O . VAL A 1 295 ? 4.655 22.142 9.000 1.00 58.94 295 VAL A O 1
ATOM 2504 N N . LYS A 1 296 ? 3.081 20.608 9.394 1.00 57.97 296 LYS A N 1
ATOM 2505 C CA . LYS A 1 296 ? 2.878 20.994 10.801 1.00 57.97 296 LYS A CA 1
ATOM 2506 C C . LYS A 1 296 ? 4.083 20.712 11.696 1.00 57.97 296 LYS A C 1
ATOM 2508 O O . LYS A 1 296 ? 4.308 21.454 12.651 1.00 57.97 296 LYS A O 1
ATOM 2513 N N . MET A 1 297 ? 4.815 19.621 11.458 1.00 55.59 297 MET A N 1
ATOM 2514 C CA . MET A 1 297 ? 6.039 19.313 12.207 1.00 55.59 297 MET A CA 1
ATOM 2515 C C . MET A 1 297 ? 7.159 20.288 11.854 1.00 55.59 297 MET A C 1
ATOM 2517 O O . MET A 1 297 ? 7.747 20.847 12.769 1.00 55.59 297 MET A O 1
ATOM 2521 N N . ILE A 1 298 ? 7.381 20.564 10.566 1.00 57.19 298 ILE A N 1
ATOM 2522 C CA . ILE A 1 298 ? 8.370 21.531 10.079 1.00 57.19 298 ILE A CA 1
ATOM 2523 C C . ILE A 1 298 ? 8.023 22.937 10.580 1.00 57.19 298 ILE A C 1
ATOM 2525 O O . ILE A 1 298 ? 8.899 23.629 11.081 1.00 57.19 298 ILE A O 1
ATOM 2529 N N . GLU A 1 299 ? 6.755 23.354 10.542 1.00 53.38 299 GLU A N 1
ATOM 2530 C CA . GLU A 1 299 ? 6.313 24.638 11.106 1.00 53.38 299 GLU A CA 1
ATOM 2531 C C . GLU A 1 299 ? 6.559 24.730 12.618 1.00 53.38 299 GLU A C 1
ATOM 2533 O O . GLU A 1 299 ? 7.032 25.760 13.099 1.00 53.38 299 GLU A O 1
ATOM 2538 N N . LYS A 1 300 ? 6.285 23.658 13.376 1.00 55.22 300 LYS A N 1
ATOM 2539 C CA . LYS A 1 300 ? 6.579 23.602 14.817 1.00 55.22 300 LYS A CA 1
ATOM 2540 C C . LYS A 1 300 ? 8.076 23.613 15.100 1.00 55.22 300 LYS A C 1
ATOM 2542 O O . LYS A 1 300 ? 8.506 24.307 16.010 1.00 55.22 300 LYS A O 1
ATOM 2547 N N . GLU A 1 301 ? 8.868 22.869 14.343 1.00 50.62 301 GLU A N 1
ATOM 2548 C CA . GLU A 1 301 ? 10.318 22.788 14.512 1.00 50.62 301 GLU A CA 1
ATOM 2549 C C . GLU A 1 301 ? 10.986 24.117 14.125 1.00 50.62 301 GLU A C 1
ATOM 2551 O O . GLU A 1 301 ? 11.810 24.633 14.874 1.00 50.62 301 GLU A O 1
ATOM 2556 N N . LEU A 1 302 ? 10.530 24.767 13.048 1.00 53.16 302 LEU A N 1
ATOM 2557 C CA . LEU A 1 302 ? 10.901 26.141 12.689 1.00 53.16 302 LEU A CA 1
ATOM 2558 C C . LEU A 1 302 ? 10.468 27.160 13.751 1.00 53.16 302 LEU A C 1
ATOM 2560 O O . LEU A 1 302 ? 11.196 28.122 13.998 1.00 53.16 302 LEU A O 1
ATOM 2564 N N . PHE A 1 303 ? 9.310 26.972 14.389 1.00 51.62 303 PHE A N 1
ATOM 2565 C CA . PHE A 1 303 ? 8.863 27.794 15.515 1.00 51.62 303 PHE A CA 1
ATOM 2566 C C . PHE A 1 303 ? 9.778 27.617 16.739 1.00 51.62 303 PHE A C 1
ATOM 2568 O O . PHE A 1 303 ? 10.280 28.610 17.262 1.00 51.62 303 PHE A O 1
ATOM 2575 N N . PHE A 1 304 ? 10.097 26.379 17.128 1.00 47.94 304 PHE A N 1
ATOM 2576 C CA . PHE A 1 304 ? 11.040 26.079 18.215 1.00 47.94 304 PHE A CA 1
ATOM 2577 C C . PHE A 1 304 ? 12.452 26.613 17.932 1.00 47.94 304 PHE A C 1
ATOM 2579 O O . PHE A 1 304 ? 13.094 27.175 18.817 1.00 47.94 304 PHE A O 1
ATOM 2586 N N . LEU A 1 305 ? 12.934 26.508 16.691 1.00 50.91 305 LEU A N 1
ATOM 2587 C CA . LEU A 1 305 ? 14.222 27.074 16.278 1.00 50.91 305 LEU A CA 1
ATOM 2588 C C . LEU A 1 305 ? 14.217 28.613 16.311 1.00 50.91 305 LEU A C 1
ATOM 2590 O O . LEU A 1 305 ? 15.231 29.222 16.657 1.00 50.91 305 LEU A O 1
ATOM 2594 N N . LYS A 1 306 ? 13.083 29.256 15.995 1.00 57.97 306 LYS A N 1
ATOM 2595 C CA . LYS A 1 306 ? 12.906 30.713 16.123 1.00 57.97 306 LYS A CA 1
ATOM 2596 C C . LYS A 1 306 ? 12.847 31.169 17.584 1.00 57.97 306 LYS A C 1
ATOM 2598 O O . LYS A 1 306 ? 13.416 32.213 17.896 1.00 57.97 306 LYS A O 1
ATOM 2603 N N . GLU A 1 307 ? 12.209 30.411 18.475 1.00 56.53 307 GLU A N 1
ATOM 2604 C CA . GLU A 1 307 ? 12.192 30.720 19.914 1.00 56.53 307 GLU A CA 1
ATOM 2605 C C . GLU A 1 307 ? 13.562 30.518 20.572 1.00 56.53 307 GLU A C 1
ATOM 2607 O O . GLU A 1 307 ? 14.017 31.397 21.303 1.00 56.53 307 GLU A O 1
ATOM 2612 N N . ASN A 1 308 ? 14.277 29.440 20.236 1.00 48.91 308 ASN A N 1
ATOM 2613 C CA . ASN A 1 308 ? 15.636 29.205 20.736 1.00 48.91 308 ASN A CA 1
ATOM 2614 C C . ASN A 1 308 ? 16.626 30.289 20.274 1.00 48.91 308 ASN A C 1
ATOM 2616 O O . ASN A 1 308 ? 17.471 30.727 21.055 1.00 48.91 308 ASN A O 1
ATOM 2620 N N . LYS A 1 309 ? 16.488 30.796 19.038 1.00 53.53 309 LYS A N 1
ATOM 2621 C CA . LYS A 1 309 ? 17.275 31.952 18.570 1.00 53.53 309 LYS A CA 1
ATOM 2622 C C . LYS A 1 309 ? 16.953 33.239 19.334 1.00 53.53 309 LYS A C 1
ATOM 2624 O O . LYS A 1 309 ? 17.872 33.998 19.618 1.00 53.53 309 LYS A O 1
ATOM 2629 N N . LYS A 1 310 ? 15.687 33.479 19.700 1.00 54.88 310 LYS A N 1
ATOM 2630 C CA . LYS A 1 310 ? 15.302 34.644 20.519 1.00 54.88 310 LYS A CA 1
ATOM 2631 C C . LYS A 1 310 ? 15.886 34.583 21.933 1.00 54.88 310 LYS A C 1
ATOM 2633 O O . LYS A 1 310 ? 16.326 35.613 22.432 1.00 54.88 310 LYS A O 1
ATOM 2638 N N . GLN A 1 311 ? 15.937 33.398 22.546 1.00 51.75 311 GLN A N 1
ATOM 2639 C CA . GLN A 1 311 ? 16.510 33.213 23.887 1.00 51.75 311 GLN A CA 1
ATOM 2640 C C . GLN A 1 311 ? 18.037 33.408 23.920 1.00 51.75 311 GLN A C 1
ATOM 2642 O O . GLN A 1 311 ? 18.562 33.942 24.895 1.00 51.75 311 GLN A O 1
ATOM 2647 N N . GLN A 1 312 ? 18.754 33.057 22.844 1.00 50.91 312 GLN A N 1
ATOM 2648 C CA . GLN A 1 312 ? 20.200 33.309 22.726 1.00 50.91 312 GLN A CA 1
ATOM 2649 C C . GLN A 1 312 ? 20.547 34.793 22.523 1.00 50.91 312 GLN A C 1
ATOM 2651 O O . GLN A 1 312 ? 21.613 35.228 22.945 1.00 50.91 312 GLN A O 1
ATOM 2656 N N . THR A 1 313 ? 19.653 35.593 21.931 1.00 52.59 313 THR A N 1
ATOM 2657 C CA . THR A 1 313 ? 19.859 37.044 21.745 1.00 52.59 313 THR A CA 1
ATOM 2658 C C . THR A 1 313 ? 19.519 37.898 22.972 1.00 52.59 313 THR A C 1
ATOM 2660 O O . THR A 1 313 ? 19.775 39.097 22.960 1.00 52.59 313 THR A O 1
ATOM 2663 N N . SER A 1 314 ? 18.940 37.310 24.023 1.00 47.34 314 SER A N 1
ATOM 2664 C CA . SER A 1 314 ? 18.515 38.011 25.246 1.00 47.34 314 SER A CA 1
ATOM 2665 C C . SER A 1 314 ? 19.451 37.821 26.448 1.00 47.34 314 SER A C 1
ATOM 2667 O O . SER A 1 314 ? 19.087 38.200 27.558 1.00 47.34 314 SER A O 1
ATOM 2669 N N . ILE A 1 315 ? 20.646 37.249 26.260 1.00 45.69 315 ILE A N 1
ATOM 2670 C CA . ILE A 1 315 ? 21.676 37.217 27.308 1.00 45.69 315 ILE A CA 1
ATOM 2671 C C . ILE A 1 315 ? 22.306 38.622 27.376 1.00 45.69 315 ILE A C 1
ATOM 2673 O O . ILE A 1 315 ? 22.895 39.050 26.381 1.00 45.69 315 ILE A O 1
ATOM 2677 N N . PRO A 1 316 ? 22.186 39.374 28.488 1.00 45.62 316 PRO A N 1
ATOM 2678 C CA . PRO A 1 316 ? 22.791 40.696 28.586 1.00 45.62 316 PRO A CA 1
ATOM 2679 C C . PRO A 1 316 ? 24.314 40.555 28.597 1.00 45.62 316 PRO A C 1
ATOM 2681 O O . PRO A 1 316 ? 24.866 39.835 29.431 1.00 45.62 316 PRO A O 1
ATOM 2684 N N . ASN A 1 317 ? 24.994 41.256 27.688 1.00 49.00 317 ASN A N 1
ATOM 2685 C CA . ASN A 1 317 ? 26.433 41.484 27.784 1.00 49.00 317 ASN A CA 1
ATOM 2686 C C . ASN A 1 317 ? 26.700 42.315 29.046 1.00 49.00 317 ASN A C 1
ATOM 2688 O O . ASN A 1 317 ? 26.601 43.541 29.021 1.00 49.00 317 ASN A O 1
ATOM 2692 N N . TYR A 1 318 ? 27.041 41.656 30.151 1.00 47.66 318 TYR A N 1
ATOM 2693 C CA . TYR A 1 318 ? 27.738 42.317 31.246 1.00 47.66 318 TYR A CA 1
ATOM 2694 C C . TYR A 1 318 ? 29.194 42.480 30.810 1.00 47.66 318 TYR A C 1
ATOM 2696 O O . TYR A 1 318 ? 30.003 41.564 30.937 1.00 47.66 318 TYR A O 1
ATOM 2704 N N . GLY A 1 319 ? 29.474 43.623 30.180 1.00 48.97 319 GLY A N 1
ATOM 2705 C CA . GLY A 1 319 ? 30.826 44.053 29.850 1.00 48.97 319 GLY A CA 1
ATOM 2706 C C . GLY A 1 319 ? 31.629 44.311 31.124 1.00 48.97 319 GLY A C 1
ATOM 2707 O O . GLY A 1 319 ? 31.124 44.936 32.056 1.00 48.97 319 GLY A O 1
ATOM 2708 N N . THR A 1 320 ? 32.846 43.773 31.136 1.00 45.50 320 THR A N 1
ATOM 2709 C CA . THR A 1 320 ? 33.952 44.087 32.054 1.00 45.50 320 THR A CA 1
ATOM 2710 C C . THR A 1 320 ? 34.415 45.525 31.941 1.00 45.50 320 THR A C 1
ATOM 2712 O O . THR A 1 320 ? 34.443 46.017 30.786 1.00 45.50 320 THR A O 1
#